Protein AF-A0A9W8EAZ5-F1 (afdb_monomer_lite)

InterPro domains:
  IPR004342 EXS, C-terminal [PF03124] (27-294)

Sequence (306 aa):
MPHLLQSHAPHTPSDSQVQSEYWAQVFPLYYRVLLLACFALWCWCLNVHGLRIAGIDGRYLIQKHSQFHALPTRQTRRLSSGTDSTDYTPRMPSRTQGALASESRLYHLAFILTFAVFLSWWCYGLVPTNDPKTKRWAVLLTVVFLMGLVVGPYRALAYPERMRFLCALGRILNPSLQQAVLFGDVVLADILTSFARVFADLFLALCDLSNLATMAWSEPGAKFHTSPPINFAYQQCGYRIIGPLVIAMPYAFRFRQCLSEALASSGMARRRHIANAIKYFTSFPVIGLSAYQQYLAWETRDFDGD

Radius of gyration: 25.97 Å; chains: 1; bounding box: 102×49×58 Å

Organism: NCBI:txid2761393

Secondary structure (DSSP, 8-state):
-----------PPPHHHHHHHHHHHHS-HHHHHHHHHHHHHHHHHHHHHHHHHTT--HHHHHHHHHHHHS--S-------------------HHHHHHHHHHHHHHHHHHHHHHHHHHHHHHHHHHS-TT-HHHHHHHHHHHHHHHHHHHH---S-SSHHHHHHHHHHHHHHHS--SSSPPPHHHHHHHHHHHHTHHHHHHHHHHHHHHHHHHHHTTS-TT-------TTHHHHHHT-HHHHHHHHHHHHHHHHHHHHHHHHHH--HHHHHHHHHHHHHHHTHHHHHHHHHHHHHHHHHHHHHHT-

Structure (mmCIF, N/CA/C/O backbone):
data_AF-A0A9W8EAZ5-F1
#
_entry.id   AF-A0A9W8EAZ5-F1
#
loop_
_atom_site.group_PDB
_atom_site.id
_atom_site.type_symbol
_atom_site.label_atom_id
_atom_site.label_alt_id
_atom_site.label_comp_id
_atom_site.label_asym_id
_atom_site.label_entity_id
_atom_site.label_seq_id
_atom_site.pdbx_PDB_ins_code
_atom_site.Cartn_x
_atom_site.Cartn_y
_atom_site.Cartn_z
_atom_site.occupancy
_atom_site.B_iso_or_equiv
_atom_site.auth_seq_id
_atom_site.auth_comp_id
_atom_site.auth_asym_id
_atom_site.auth_atom_id
_atom_site.pdbx_PDB_model_num
ATOM 1 N N . MET A 1 1 ? 55.989 -32.023 -4.340 1.00 41.91 1 MET A N 1
ATOM 2 C CA . MET A 1 1 ? 54.698 -31.517 -3.833 1.00 41.91 1 MET A CA 1
ATOM 3 C C . MET A 1 1 ? 53.938 -30.929 -5.012 1.00 41.91 1 MET A C 1
ATOM 5 O O . MET A 1 1 ? 54.327 -29.858 -5.459 1.00 41.91 1 MET A O 1
ATOM 9 N N . PRO A 1 2 ? 52.967 -31.637 -5.609 1.00 43.62 2 PRO A N 1
ATOM 10 C CA . PRO A 1 2 ? 52.194 -31.079 -6.707 1.00 43.62 2 PRO A CA 1
ATOM 11 C C . PRO A 1 2 ? 51.011 -30.276 -6.154 1.00 43.62 2 PRO A C 1
ATOM 13 O O . PRO A 1 2 ? 50.261 -30.757 -5.307 1.00 43.62 2 PRO A O 1
ATOM 16 N N . HIS A 1 3 ? 50.879 -29.041 -6.635 1.00 43.28 3 HIS A N 1
ATOM 17 C CA . HIS A 1 3 ? 49.719 -28.182 -6.437 1.00 43.28 3 HIS A CA 1
ATOM 18 C C . HIS A 1 3 ? 48.477 -28.842 -7.052 1.00 43.28 3 HIS A C 1
ATOM 20 O O . HIS A 1 3 ? 48.443 -29.110 -8.252 1.00 43.28 3 HIS A O 1
ATOM 26 N N . LEU A 1 4 ? 47.459 -29.096 -6.227 1.00 43.34 4 LEU A N 1
ATOM 27 C CA . LEU A 1 4 ? 46.123 -29.468 -6.682 1.00 43.34 4 LEU A CA 1
ATOM 28 C C . LEU A 1 4 ? 45.473 -28.239 -7.330 1.00 43.34 4 LEU A C 1
ATOM 30 O O . LEU A 1 4 ? 45.056 -27.308 -6.647 1.00 43.34 4 LEU A O 1
ATOM 34 N N . LEU A 1 5 ? 45.412 -28.242 -8.661 1.00 44.31 5 LEU A N 1
ATOM 35 C CA . LEU A 1 5 ? 44.506 -27.403 -9.437 1.00 44.31 5 LEU A CA 1
ATOM 36 C C . LEU A 1 5 ? 43.081 -27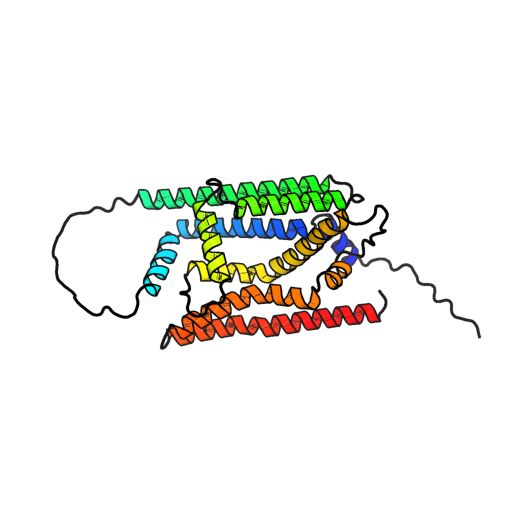.889 -9.164 1.00 44.31 5 LEU A C 1
ATOM 38 O O . LEU A 1 5 ? 42.642 -28.901 -9.707 1.00 44.31 5 LEU A O 1
ATOM 42 N N . GLN A 1 6 ? 42.371 -27.180 -8.292 1.00 42.38 6 GLN A N 1
ATOM 43 C CA . GLN A 1 6 ? 40.940 -27.358 -8.101 1.00 42.38 6 GLN A CA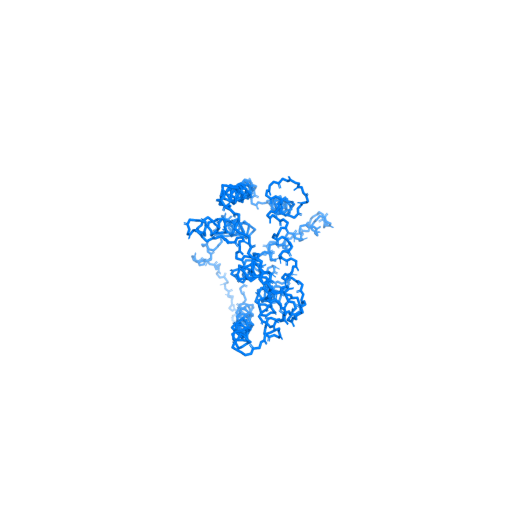 1
ATOM 44 C C . GLN A 1 6 ? 40.243 -26.806 -9.349 1.00 42.38 6 GLN A C 1
ATOM 46 O O . GLN A 1 6 ? 40.106 -25.598 -9.531 1.00 42.38 6 GLN A O 1
ATOM 51 N N . SER A 1 7 ? 39.879 -27.699 -10.269 1.00 38.25 7 SER A N 1
ATOM 52 C CA . SER A 1 7 ? 39.037 -27.357 -11.408 1.00 38.25 7 SER A CA 1
ATOM 53 C C . SER A 1 7 ? 37.660 -26.962 -10.873 1.00 38.25 7 SER A C 1
ATOM 55 O O . SER A 1 7 ? 36.893 -27.831 -10.454 1.00 38.25 7 SER A O 1
ATOM 57 N N . HIS A 1 8 ? 37.343 -25.668 -10.864 1.00 42.66 8 HIS A N 1
ATOM 58 C CA . HIS A 1 8 ? 35.964 -25.218 -10.696 1.00 42.66 8 HIS A CA 1
ATOM 59 C C . HIS A 1 8 ? 35.144 -25.771 -11.865 1.00 42.66 8 HIS A C 1
ATOM 61 O O . HIS A 1 8 ? 35.272 -25.317 -13.003 1.00 42.66 8 HIS A O 1
ATOM 67 N N . ALA A 1 9 ? 34.346 -26.803 -11.595 1.00 43.03 9 ALA A N 1
ATOM 68 C CA . ALA A 1 9 ? 33.314 -27.242 -12.517 1.00 43.03 9 ALA A CA 1
ATOM 69 C C . ALA A 1 9 ? 32.267 -26.118 -12.637 1.00 43.03 9 ALA A C 1
ATOM 71 O O . ALA A 1 9 ? 31.949 -25.482 -11.629 1.00 43.03 9 ALA A O 1
ATOM 72 N N . PRO A 1 10 ? 31.729 -25.842 -13.836 1.00 46.03 10 PRO A N 1
ATOM 73 C CA . PRO A 1 10 ? 30.643 -24.886 -13.980 1.00 46.03 10 PRO A CA 1
ATOM 74 C C . PRO A 1 10 ? 29.436 -25.389 -13.180 1.00 46.03 10 PRO A C 1
ATOM 76 O O . PRO A 1 10 ? 28.892 -26.454 -13.474 1.00 46.03 10 PRO A O 1
ATOM 79 N N . HIS A 1 11 ? 29.043 -24.636 -12.151 1.00 53.22 11 HIS A N 1
ATOM 80 C CA . HIS A 1 11 ? 27.843 -24.911 -11.368 1.00 53.22 11 HIS A CA 1
ATOM 81 C C . HIS A 1 11 ? 26.627 -24.881 -12.301 1.00 53.22 11 HIS A C 1
ATOM 83 O O . HIS A 1 11 ? 26.258 -23.835 -12.833 1.00 53.22 11 HIS A O 1
ATOM 89 N N . THR A 1 12 ? 26.010 -26.040 -12.528 1.00 57.69 12 THR A N 1
ATOM 90 C CA . THR A 1 12 ? 24.716 -26.121 -13.205 1.00 57.69 12 THR A CA 1
ATOM 91 C C . THR A 1 12 ? 23.647 -25.592 -12.248 1.00 57.69 12 THR A C 1
ATOM 93 O O . THR A 1 12 ? 23.530 -26.139 -11.146 1.00 57.69 12 THR A O 1
ATOM 96 N N . PRO A 1 13 ? 22.881 -24.550 -12.617 1.00 60.31 13 PRO A N 1
ATOM 97 C CA . PRO A 1 13 ? 21.841 -24.016 -11.749 1.00 60.31 13 PRO A CA 1
ATOM 98 C C . PRO A 1 13 ? 20.803 -25.101 -11.453 1.00 60.31 13 PRO A C 1
ATOM 100 O O . PRO A 1 13 ? 20.391 -25.848 -12.340 1.00 60.31 13 PRO A O 1
ATOM 103 N N . SER A 1 14 ? 20.403 -25.199 -10.189 1.00 69.50 14 SER A N 1
ATOM 104 C CA . SER A 1 14 ? 19.372 -26.146 -9.750 1.00 69.50 14 SER A CA 1
ATOM 105 C C . SER A 1 14 ? 18.009 -25.814 -10.378 1.00 69.50 14 SER A C 1
ATOM 107 O O . SER A 1 14 ? 17.709 -24.645 -10.627 1.00 69.50 14 SER A O 1
ATOM 109 N N . ASP A 1 15 ? 17.145 -26.814 -10.587 1.00 66.94 15 ASP A N 1
ATOM 110 C CA . ASP A 1 15 ? 15.812 -26.627 -11.198 1.00 66.94 15 ASP A CA 1
ATOM 111 C C . ASP A 1 15 ? 14.973 -25.536 -10.502 1.00 66.94 15 ASP A C 1
ATOM 113 O O . ASP A 1 15 ? 14.215 -24.801 -11.141 1.00 66.94 15 ASP A O 1
ATOM 117 N N . SER A 1 16 ? 15.146 -25.374 -9.187 1.00 64.56 16 SER A N 1
ATOM 118 C CA . SER A 1 16 ? 14.477 -24.340 -8.391 1.00 64.56 16 SER A CA 1
ATOM 119 C C . SER A 1 16 ? 14.977 -22.921 -8.699 1.00 64.56 16 SER A C 1
ATOM 121 O O . SER A 1 16 ? 14.178 -21.980 -8.709 1.00 64.56 16 SER A O 1
ATOM 123 N N . GLN A 1 17 ? 16.269 -22.749 -8.995 1.00 62.88 17 GLN A N 1
ATOM 124 C CA . GLN A 1 17 ? 16.841 -21.469 -9.427 1.00 62.88 17 GLN A CA 1
ATOM 125 C C . GLN A 1 17 ? 16.340 -21.095 -10.824 1.00 62.88 17 GLN A C 1
ATOM 127 O O . GLN A 1 17 ? 15.856 -19.979 -11.011 1.00 62.88 17 GLN A O 1
ATOM 132 N N . VAL A 1 18 ? 16.341 -22.049 -11.761 1.00 65.44 18 VAL A N 1
ATOM 133 C CA . VAL A 1 18 ? 15.842 -21.844 -13.133 1.00 65.44 18 VAL A CA 1
ATOM 134 C C . VAL A 1 18 ? 14.366 -21.435 -13.129 1.00 65.44 18 VAL A C 1
ATOM 136 O O . VAL A 1 18 ? 13.966 -20.481 -13.801 1.00 65.44 18 VAL A O 1
ATOM 139 N N . GLN A 1 19 ? 13.542 -22.104 -12.319 1.00 62.28 19 GLN A N 1
ATOM 140 C CA . GLN A 1 19 ? 12.127 -21.763 -12.193 1.00 62.28 19 GLN A CA 1
ATOM 141 C C . GLN A 1 19 ? 11.923 -20.366 -11.576 1.00 62.28 19 GLN A C 1
ATOM 143 O O . GLN A 1 19 ? 11.078 -19.601 -12.044 1.00 62.28 19 GLN A O 1
ATOM 148 N N . SER A 1 20 ? 12.702 -20.002 -10.552 1.00 64.75 20 SER A N 1
ATOM 149 C CA . SER A 1 20 ? 12.657 -18.668 -9.936 1.00 64.75 20 SER A CA 1
ATOM 150 C C . SER A 1 20 ? 13.029 -17.559 -10.928 1.00 64.75 20 SER A C 1
ATOM 152 O O . SER A 1 20 ? 12.373 -16.514 -10.968 1.00 64.75 20 SER A O 1
ATOM 154 N N . GLU A 1 21 ? 14.046 -17.787 -11.759 1.00 66.06 21 GLU A N 1
ATOM 155 C CA . GLU A 1 21 ? 14.461 -16.857 -12.812 1.00 66.06 21 GLU A CA 1
ATOM 156 C C . GLU A 1 21 ? 13.382 -16.688 -13.883 1.00 66.06 21 GLU A C 1
ATOM 158 O O . GLU A 1 21 ? 13.064 -15.558 -14.259 1.00 66.06 21 GLU A O 1
ATOM 163 N N . TYR A 1 22 ? 12.735 -17.778 -14.302 1.00 70.50 22 TYR A N 1
ATOM 164 C CA . TYR A 1 22 ? 11.612 -17.724 -15.238 1.00 70.50 22 TYR A CA 1
ATOM 165 C C . TYR A 1 22 ? 10.446 -16.880 -14.695 1.00 70.50 22 TYR A C 1
ATOM 167 O O . TYR A 1 22 ? 9.955 -15.974 -15.372 1.00 70.50 22 TYR A O 1
ATOM 175 N N . TRP A 1 23 ? 10.036 -17.096 -13.439 1.00 68.62 23 TRP A N 1
ATOM 176 C CA . TRP A 1 23 ? 8.980 -16.293 -12.807 1.00 68.62 23 TRP A CA 1
ATOM 177 C C . TRP A 1 23 ? 9.366 -14.818 -12.644 1.00 68.62 23 TRP A C 1
ATOM 179 O O . TRP A 1 23 ? 8.509 -13.934 -12.731 1.00 68.62 23 TRP A O 1
ATOM 189 N N . ALA A 1 24 ? 10.646 -14.526 -12.406 1.00 71.44 24 ALA A N 1
ATOM 190 C CA . ALA A 1 24 ? 11.164 -13.161 -12.365 1.00 71.44 24 ALA A CA 1
ATOM 191 C C . ALA A 1 24 ? 11.124 -12.469 -13.734 1.00 71.44 24 ALA A C 1
ATOM 193 O O . ALA A 1 24 ? 10.858 -11.267 -13.790 1.00 71.44 24 ALA A O 1
ATOM 194 N N . GLN A 1 25 ? 11.325 -13.219 -14.818 1.00 69.06 25 GLN A N 1
ATOM 195 C CA . GLN A 1 25 ? 11.268 -12.705 -16.186 1.00 69.06 25 GLN A CA 1
ATOM 196 C C . GLN A 1 25 ? 9.832 -12.479 -16.673 1.00 69.06 25 GLN A C 1
ATOM 198 O O . GLN A 1 25 ? 9.530 -11.407 -17.196 1.00 69.06 25 GLN A O 1
ATOM 203 N N . VAL A 1 26 ? 8.935 -13.453 -16.477 1.00 72.44 26 VAL A N 1
ATOM 204 C CA . VAL A 1 26 ? 7.525 -13.349 -16.900 1.00 72.44 26 VAL A CA 1
ATOM 205 C C . VAL A 1 26 ? 6.788 -12.285 -16.091 1.00 72.44 26 VAL A C 1
ATOM 207 O O . VAL A 1 26 ? 5.960 -11.536 -16.619 1.00 72.44 26 VAL A O 1
ATOM 210 N N . PHE A 1 27 ? 7.098 -12.199 -14.798 1.00 76.25 27 PHE A N 1
ATOM 211 C CA . PHE A 1 27 ? 6.379 -11.340 -13.876 1.00 76.25 27 PHE A CA 1
ATOM 212 C C . PHE A 1 27 ? 7.358 -10.528 -13.019 1.00 76.25 27 PHE A C 1
ATOM 214 O O . PHE A 1 27 ? 7.684 -10.923 -11.893 1.00 76.25 27 PHE A O 1
ATOM 221 N N . PRO A 1 28 ? 7.848 -9.389 -13.544 1.00 84.31 28 PRO A N 1
ATOM 222 C CA . PRO A 1 28 ? 8.807 -8.544 -12.844 1.00 84.31 28 PRO A CA 1
ATOM 223 C C . PRO A 1 28 ? 8.253 -8.014 -11.522 1.00 84.31 28 PRO A C 1
ATOM 225 O O . PRO A 1 28 ? 7.047 -7.783 -11.384 1.00 84.31 28 PRO A O 1
ATOM 228 N N . LEU A 1 29 ? 9.152 -7.741 -10.572 1.00 85.25 29 LEU A N 1
ATOM 229 C CA . LEU A 1 29 ? 8.818 -7.203 -9.247 1.00 85.25 29 LEU A CA 1
ATOM 230 C C . LEU A 1 29 ? 7.867 -5.996 -9.321 1.00 85.25 29 LEU A C 1
ATOM 232 O O . LEU A 1 29 ? 6.885 -5.937 -8.587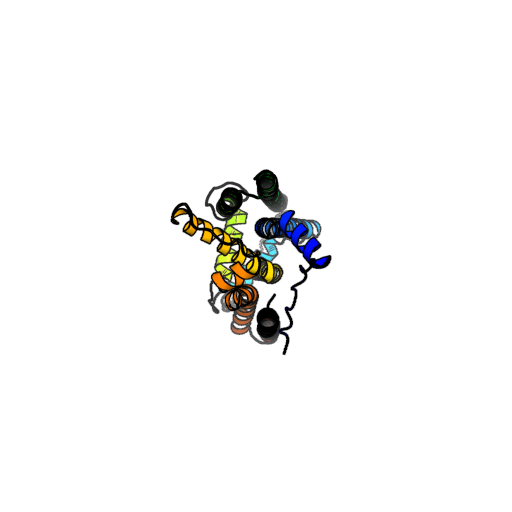 1.00 85.25 29 LEU A O 1
ATOM 236 N N . TYR A 1 30 ? 8.110 -5.076 -10.258 1.00 89.81 30 TYR A N 1
ATOM 237 C CA . TYR A 1 30 ? 7.284 -3.883 -10.456 1.00 89.81 30 TYR A CA 1
ATOM 238 C C . TYR A 1 30 ? 5.808 -4.217 -10.678 1.00 89.81 30 TYR A C 1
ATOM 240 O O . TYR A 1 30 ? 4.928 -3.684 -10.004 1.00 89.81 30 TYR A O 1
ATOM 248 N N . TYR A 1 31 ? 5.532 -5.135 -11.605 1.00 91.00 31 TYR A N 1
ATOM 249 C CA . TYR A 1 31 ? 4.167 -5.481 -11.982 1.00 91.00 31 TYR A CA 1
ATOM 250 C C . TYR A 1 31 ? 3.489 -6.373 -10.945 1.00 91.00 31 TYR A C 1
ATOM 252 O O . TYR A 1 31 ? 2.281 -6.245 -10.772 1.00 91.00 31 TYR A O 1
ATOM 260 N N . ARG A 1 32 ? 4.241 -7.176 -10.173 1.00 90.81 32 ARG A N 1
ATOM 261 C CA . ARG A 1 32 ? 3.701 -7.877 -8.989 1.00 90.81 32 ARG A CA 1
ATOM 262 C C . ARG A 1 32 ? 3.046 -6.906 -8.024 1.00 90.81 32 ARG A C 1
ATOM 264 O O . ARG A 1 32 ? 1.891 -7.088 -7.652 1.00 90.81 32 ARG A O 1
ATOM 271 N N . VAL A 1 33 ? 3.780 -5.862 -7.649 1.00 91.94 33 VAL A N 1
ATOM 272 C CA . VAL A 1 33 ? 3.314 -4.863 -6.685 1.00 91.94 33 VAL A CA 1
ATOM 273 C C . VAL A 1 33 ? 2.113 -4.096 -7.242 1.00 91.94 33 VAL A C 1
ATOM 275 O O . VAL A 1 33 ? 1.107 -3.941 -6.549 1.00 91.94 33 VAL A O 1
ATOM 278 N N . LEU A 1 34 ? 2.170 -3.670 -8.509 1.00 93.88 34 LEU A N 1
ATOM 279 C CA . LEU A 1 34 ? 1.065 -2.955 -9.158 1.00 93.88 34 LEU A CA 1
ATOM 280 C C . LEU A 1 34 ? -0.204 -3.813 -9.284 1.00 93.88 34 LEU A C 1
ATOM 282 O O . LEU A 1 34 ? -1.309 -3.322 -9.044 1.00 93.88 34 LEU A O 1
ATOM 286 N N . LEU A 1 35 ? -0.066 -5.096 -9.619 1.00 93.38 35 LEU A N 1
ATOM 287 C CA . LEU A 1 35 ? -1.200 -6.012 -9.745 1.00 93.38 35 LEU A CA 1
ATOM 288 C C . LEU A 1 35 ? -1.776 -6.400 -8.382 1.00 93.38 35 LEU A C 1
ATOM 290 O O . LEU A 1 35 ? -2.994 -6.486 -8.255 1.00 93.38 35 LEU A O 1
ATOM 294 N N . LEU A 1 36 ? -0.947 -6.525 -7.341 1.00 93.25 36 LEU A N 1
ATOM 295 C CA . LEU A 1 36 ? -1.421 -6.679 -5.963 1.00 93.25 36 LEU A CA 1
ATOM 296 C C . LEU A 1 36 ? -2.201 -5.447 -5.487 1.00 93.25 36 LEU A C 1
ATOM 298 O O . LEU A 1 36 ? -3.228 -5.599 -4.827 1.00 93.25 36 LEU A O 1
ATOM 302 N N . ALA A 1 37 ? -1.782 -4.237 -5.866 1.00 92.75 37 ALA A N 1
ATOM 303 C CA . ALA A 1 37 ? -2.547 -3.022 -5.588 1.00 92.75 37 ALA A CA 1
ATOM 304 C C . ALA A 1 37 ? -3.902 -3.011 -6.324 1.00 92.75 37 ALA A C 1
ATOM 306 O O . ALA A 1 37 ? -4.925 -2.660 -5.732 1.00 92.75 37 ALA A O 1
ATOM 307 N N . CYS A 1 38 ? -3.941 -3.456 -7.586 1.00 94.88 38 CYS A N 1
ATOM 308 C CA . CYS A 1 38 ? -5.197 -3.622 -8.324 1.00 94.88 38 CYS A CA 1
ATOM 309 C C . CYS A 1 38 ? -6.101 -4.663 -7.651 1.00 94.88 38 CYS A C 1
ATOM 311 O O . CYS A 1 38 ? -7.283 -4.404 -7.429 1.00 94.88 38 CYS A O 1
ATOM 313 N N . PHE A 1 39 ? -5.546 -5.812 -7.262 1.00 94.25 39 PHE A N 1
ATOM 314 C CA . PHE A 1 39 ? -6.264 -6.859 -6.540 1.00 94.25 39 PHE A CA 1
ATOM 315 C C . PHE A 1 39 ? -6.857 -6.344 -5.222 1.00 94.25 39 PHE A C 1
ATOM 317 O O . PHE A 1 39 ? -8.025 -6.600 -4.938 1.00 94.25 39 PHE A O 1
ATOM 324 N N . ALA A 1 40 ? -6.106 -5.542 -4.458 1.00 92.00 40 ALA A N 1
ATOM 325 C CA . ALA A 1 40 ? -6.599 -4.886 -3.247 1.00 92.00 40 ALA A CA 1
ATOM 326 C C . ALA A 1 40 ? -7.862 -4.056 -3.519 1.00 92.00 40 ALA A C 1
ATOM 328 O O . ALA A 1 40 ? -8.843 -4.132 -2.777 1.00 92.00 40 ALA A O 1
ATOM 329 N N . LEU A 1 41 ? -7.845 -3.284 -4.608 1.00 92.88 41 LEU A N 1
ATOM 330 C CA . LEU A 1 41 ? -8.959 -2.434 -5.003 1.00 92.88 41 LEU A CA 1
ATOM 331 C C . LEU A 1 41 ? -10.179 -3.254 -5.448 1.00 92.88 41 LEU A C 1
ATOM 333 O O . LEU A 1 41 ? -11.303 -2.912 -5.081 1.00 92.88 41 LEU A O 1
ATOM 337 N N . TRP A 1 42 ? -9.980 -4.359 -6.167 1.00 95.31 42 TRP A N 1
ATOM 338 C CA . TRP A 1 42 ? -11.061 -5.290 -6.512 1.00 95.31 42 TRP A CA 1
ATOM 339 C C . TRP A 1 42 ? -11.674 -5.946 -5.275 1.00 95.31 42 TRP A C 1
ATOM 341 O O . TRP A 1 42 ? -12.895 -5.939 -5.126 1.00 95.31 42 TRP A O 1
ATOM 351 N N . CYS A 1 43 ? -10.847 -6.437 -4.352 1.00 92.56 43 CYS A N 1
ATOM 352 C CA . CYS A 1 43 ? -11.297 -6.981 -3.071 1.00 92.56 43 CYS A CA 1
ATOM 353 C C . CYS A 1 43 ? -12.079 -5.944 -2.259 1.00 92.56 43 CYS A C 1
ATOM 355 O O . CYS A 1 43 ? -13.107 -6.268 -1.667 1.00 92.56 43 CYS A O 1
ATOM 357 N N . TRP A 1 44 ? -11.648 -4.681 -2.276 1.00 89.31 44 TRP A N 1
ATOM 358 C CA . TRP A 1 44 ? -12.393 -3.589 -1.660 1.00 89.31 44 TRP A CA 1
ATOM 359 C C . TRP A 1 44 ? -13.765 -3.377 -2.315 1.00 89.31 44 TRP A C 1
ATOM 361 O O . TRP A 1 44 ? -14.769 -3.286 -1.607 1.00 89.31 44 TRP A O 1
ATOM 371 N N . CYS A 1 45 ? -13.835 -3.349 -3.650 1.00 91.19 45 CYS A N 1
ATOM 372 C CA . CYS A 1 45 ? -15.102 -3.219 -4.376 1.00 91.19 45 CYS A CA 1
ATOM 373 C C . CYS A 1 45 ? -16.057 -4.376 -4.048 1.00 91.19 45 CYS A C 1
ATOM 375 O O . CYS A 1 45 ? -17.219 -4.135 -3.723 1.00 91.19 45 CYS A O 1
ATOM 377 N N . LEU A 1 46 ? -15.551 -5.613 -4.050 1.00 91.12 46 LEU A N 1
ATOM 378 C CA . LEU A 1 46 ? -16.320 -6.808 -3.695 1.00 91.12 46 LEU A CA 1
ATOM 379 C C . LEU A 1 46 ? -16.804 -6.776 -2.244 1.00 91.12 46 LEU A C 1
ATOM 381 O O . LEU A 1 46 ? -17.946 -7.140 -1.980 1.00 91.12 46 LEU A O 1
ATOM 385 N N . ASN A 1 47 ? -15.980 -6.298 -1.309 1.00 89.50 47 ASN A N 1
ATOM 386 C CA . ASN A 1 47 ? -16.375 -6.158 0.091 1.00 89.50 47 ASN A CA 1
ATOM 387 C C . ASN A 1 47 ? -17.525 -5.145 0.245 1.00 89.50 47 ASN A C 1
ATOM 389 O O . ASN A 1 47 ? -18.540 -5.435 0.875 1.00 89.50 47 ASN A O 1
ATOM 393 N N . VAL A 1 48 ? -17.421 -3.979 -0.404 1.00 85.81 48 VAL A N 1
ATOM 394 C CA . VAL A 1 48 ? -18.494 -2.967 -0.411 1.00 85.81 48 VAL A CA 1
ATOM 395 C C . VAL A 1 48 ? -19.777 -3.513 -1.050 1.00 85.81 48 VAL A C 1
ATOM 397 O O . VAL A 1 48 ? -20.865 -3.302 -0.511 1.00 85.81 48 VAL A O 1
ATOM 400 N N . HIS A 1 49 ? -19.657 -4.244 -2.158 1.00 88.25 49 HIS A N 1
ATOM 401 C CA . HIS A 1 49 ? -20.784 -4.896 -2.825 1.00 88.25 49 HIS A CA 1
ATOM 402 C C . HIS A 1 49 ? -21.448 -5.956 -1.930 1.00 88.25 49 HIS A C 1
ATOM 404 O O . HIS A 1 49 ? -22.671 -5.982 -1.801 1.00 88.25 49 HIS A O 1
ATOM 410 N N . GLY A 1 50 ? -20.651 -6.787 -1.253 1.00 86.81 50 GLY A N 1
ATOM 411 C CA . GLY A 1 50 ? -21.128 -7.802 -0.314 1.00 86.81 50 GLY A CA 1
ATOM 412 C C . GLY A 1 50 ? -21.879 -7.200 0.874 1.00 86.81 50 GLY A C 1
ATOM 413 O O . GLY A 1 50 ? -22.976 -7.652 1.198 1.00 86.81 50 GLY A O 1
ATOM 414 N N . LEU A 1 51 ? -21.354 -6.122 1.469 1.00 84.69 51 LEU A N 1
ATOM 415 C CA . LEU A 1 51 ? -22.047 -5.383 2.533 1.00 84.69 51 LEU A CA 1
ATOM 416 C C . LEU A 1 51 ? -23.403 -4.843 2.062 1.00 84.69 51 LEU A C 1
ATOM 418 O O . LEU A 1 51 ? -24.385 -4.927 2.801 1.00 84.69 51 LEU A O 1
ATOM 422 N N . ARG A 1 52 ? -23.480 -4.346 0.820 1.00 84.31 52 ARG A N 1
ATOM 423 C CA . ARG A 1 52 ? -24.742 -3.891 0.225 1.00 84.31 52 ARG A CA 1
ATOM 424 C C . ARG A 1 52 ? -25.737 -5.038 0.059 1.00 84.31 52 ARG A C 1
ATOM 426 O O . ARG A 1 52 ? -26.900 -4.858 0.410 1.00 84.31 52 ARG A O 1
ATOM 433 N N . ILE A 1 53 ? -25.302 -6.192 -0.455 1.00 85.62 53 ILE A N 1
ATOM 434 C CA . ILE A 1 53 ? -26.158 -7.384 -0.591 1.00 85.62 53 ILE A CA 1
ATOM 435 C C . ILE A 1 53 ? -26.680 -7.831 0.779 1.00 85.62 53 ILE A C 1
ATOM 437 O O . ILE A 1 53 ? -27.857 -8.149 0.909 1.00 85.62 53 ILE A O 1
ATOM 441 N N . ALA A 1 54 ? -25.839 -7.781 1.813 1.00 85.75 54 ALA A N 1
ATOM 442 C CA . ALA A 1 54 ? -26.219 -8.112 3.184 1.00 85.75 54 ALA A CA 1
ATOM 443 C C . ALA A 1 54 ? -27.130 -7.061 3.857 1.00 85.75 54 ALA A C 1
ATOM 445 O O . ALA A 1 54 ? -27.488 -7.219 5.023 1.00 85.75 54 ALA A O 1
ATOM 446 N N . GLY A 1 55 ? -27.480 -5.966 3.170 1.00 79.56 55 GLY A N 1
ATOM 447 C CA . GLY A 1 55 ? -28.282 -4.873 3.727 1.00 79.56 55 GLY A CA 1
ATOM 448 C C . GLY A 1 55 ? -27.551 -4.031 4.781 1.00 79.56 55 GLY A C 1
ATOM 449 O O . GLY A 1 55 ? -28.177 -3.220 5.465 1.00 79.56 55 GLY A O 1
ATOM 450 N N . ILE A 1 56 ? -26.231 -4.193 4.923 1.00 77.44 56 ILE A N 1
ATOM 451 C CA . ILE A 1 56 ? -25.410 -3.450 5.880 1.00 77.44 56 ILE A CA 1
ATOM 452 C C . ILE A 1 56 ? -24.962 -2.140 5.226 1.00 77.44 56 ILE A C 1
ATOM 454 O O . ILE A 1 56 ? -24.106 -2.118 4.341 1.00 77.44 56 ILE A O 1
ATOM 458 N N . ASP A 1 57 ? -25.501 -1.013 5.693 1.00 69.19 57 ASP A N 1
ATOM 459 C CA . ASP A 1 57 ? -25.051 0.303 5.236 1.00 69.19 57 ASP A CA 1
ATOM 460 C C . ASP A 1 57 ? -23.674 0.641 5.842 1.00 69.19 57 ASP A C 1
ATOM 462 O O . ASP A 1 57 ? -23.555 1.230 6.920 1.00 69.19 57 ASP A O 1
ATOM 466 N N . GLY A 1 58 ? -22.605 0.283 5.125 1.00 66.19 58 GLY A N 1
ATOM 467 C CA . GLY A 1 58 ? -21.229 0.589 5.521 1.00 66.19 58 GLY A CA 1
ATOM 468 C C . GLY A 1 58 ? -20.978 2.087 5.742 1.00 66.19 58 GLY A C 1
ATOM 469 O O . GLY A 1 58 ? -20.180 2.455 6.603 1.00 66.19 58 GLY A O 1
ATOM 470 N N . ARG A 1 59 ? -21.703 2.979 5.048 1.00 63.22 59 ARG A N 1
ATOM 471 C CA . ARG A 1 59 ? -21.581 4.435 5.247 1.00 63.22 59 ARG A CA 1
ATOM 472 C C . ARG A 1 59 ? -22.209 4.870 6.565 1.00 63.22 59 ARG A C 1
ATOM 474 O O . ARG A 1 59 ? -21.638 5.712 7.253 1.00 63.22 59 ARG A O 1
ATOM 481 N N . TYR A 1 60 ? -23.334 4.264 6.941 1.00 56.62 60 TYR A N 1
ATOM 482 C CA . TYR A 1 60 ? -23.956 4.477 8.248 1.00 56.62 60 TYR A CA 1
ATOM 483 C C . TYR A 1 60 ? -23.044 4.031 9.392 1.00 56.62 60 TYR A C 1
ATOM 485 O O . TYR A 1 60 ? -22.895 4.767 10.362 1.00 56.62 60 TYR A O 1
ATOM 493 N N . LEU A 1 61 ? -22.391 2.871 9.271 1.00 59.19 61 LEU A N 1
ATOM 494 C CA . LEU A 1 61 ? -21.468 2.372 10.297 1.00 59.19 61 LEU A CA 1
ATOM 495 C C . LEU A 1 61 ? -20.247 3.285 10.467 1.00 59.19 61 LEU A C 1
ATOM 497 O O . LEU A 1 61 ? -19.889 3.632 11.594 1.00 59.19 61 LEU A O 1
ATOM 501 N N . ILE A 1 62 ? -19.662 3.749 9.358 1.00 60.34 62 ILE A N 1
ATOM 502 C CA . ILE A 1 62 ? -18.539 4.697 9.375 1.00 60.34 62 ILE A CA 1
ATOM 503 C C . ILE A 1 62 ? -18.964 6.030 10.016 1.00 60.34 62 ILE A C 1
ATOM 505 O O . ILE A 1 62 ? -18.249 6.568 10.864 1.00 60.34 62 ILE A O 1
ATOM 509 N N . GLN A 1 63 ? -20.140 6.558 9.664 1.00 57.88 63 GLN A N 1
ATOM 510 C CA . GLN A 1 63 ? -20.609 7.861 10.146 1.00 57.88 63 GLN A CA 1
ATOM 511 C C . GLN A 1 63 ? -21.094 7.823 11.605 1.00 57.88 63 GLN A C 1
ATOM 513 O O . GLN A 1 63 ? -20.780 8.727 12.377 1.00 57.88 63 GLN A O 1
ATOM 518 N N . LYS A 1 64 ? -21.787 6.756 12.017 1.00 49.59 64 LYS A N 1
ATOM 519 C CA . LYS A 1 64 ? -22.268 6.568 13.394 1.00 49.59 64 LYS A CA 1
ATOM 520 C C . LYS A 1 64 ? -21.119 6.371 14.380 1.00 49.59 64 LYS A C 1
ATOM 522 O O . LYS A 1 64 ? -21.146 6.945 15.464 1.00 49.59 64 LYS A O 1
ATOM 527 N N . HIS A 1 65 ? -20.088 5.613 14.001 1.00 53.62 65 HIS A N 1
ATOM 528 C CA . HIS A 1 65 ? -18.896 5.464 14.837 1.00 53.62 65 HIS A CA 1
ATOM 529 C C . HIS A 1 65 ? -18.148 6.799 14.996 1.00 53.62 65 HIS A C 1
ATOM 531 O O . HIS A 1 65 ? -17.725 7.143 16.094 1.00 53.62 65 HIS A O 1
ATOM 537 N N . SER A 1 66 ? -18.085 7.610 13.932 1.00 51.47 66 SER A N 1
ATOM 538 C CA . SER A 1 66 ? -17.505 8.962 13.984 1.00 51.47 66 SER A CA 1
ATOM 539 C C . SER A 1 66 ? -18.252 9.889 14.956 1.00 51.47 66 SER A C 1
ATOM 541 O O . SER A 1 66 ? -17.626 10.658 15.678 1.00 51.47 66 SER A O 1
ATOM 543 N N . GLN A 1 67 ? -19.586 9.800 15.011 1.00 44.06 67 GLN A N 1
ATOM 544 C CA . GLN A 1 67 ? -20.418 10.590 15.928 1.00 44.06 67 GLN A CA 1
ATOM 545 C C . GLN A 1 67 ? -20.285 10.150 17.391 1.00 44.06 67 GLN A C 1
ATOM 547 O O . GLN A 1 67 ? -20.286 10.997 18.278 1.00 44.06 67 GLN A O 1
ATOM 552 N N . PHE A 1 68 ? -20.129 8.848 17.650 1.00 45.41 68 PHE A N 1
ATOM 553 C CA . PHE A 1 68 ? -19.963 8.323 19.010 1.00 45.41 68 PHE A CA 1
ATOM 554 C C . PHE A 1 68 ? -18.671 8.826 19.678 1.00 45.41 68 PHE A C 1
ATOM 556 O O . PHE A 1 68 ? -18.653 9.056 20.882 1.00 45.41 68 PHE A O 1
ATOM 563 N N . HIS A 1 69 ? -17.614 9.060 18.893 1.00 45.22 69 HIS A N 1
ATOM 564 C CA . HIS A 1 69 ? -16.339 9.605 19.376 1.00 45.22 69 HIS A CA 1
ATOM 565 C C . HIS A 1 69 ? -16.252 11.141 19.350 1.00 45.22 69 HIS A C 1
ATOM 567 O O . HIS A 1 69 ? -15.378 11.706 20.001 1.00 45.22 69 HIS A O 1
ATOM 573 N N . ALA A 1 70 ? -17.143 11.825 18.625 1.00 42.03 70 ALA A N 1
ATOM 574 C CA . ALA A 1 70 ? -17.202 13.288 18.568 1.00 42.03 70 ALA A CA 1
ATOM 575 C C . ALA A 1 70 ? -17.999 13.920 19.723 1.00 42.03 70 ALA A C 1
ATOM 577 O O . ALA A 1 70 ? -18.060 15.143 19.818 1.00 42.03 70 ALA A O 1
ATOM 578 N N . LEU A 1 71 ? -18.613 13.116 20.595 1.00 35.50 71 LEU A N 1
ATOM 579 C CA . LEU A 1 71 ? -19.259 13.611 21.805 1.00 35.50 71 LEU A CA 1
ATOM 580 C C . LEU A 1 71 ? -18.210 13.729 22.920 1.00 35.50 71 LEU A C 1
ATOM 582 O O . LEU A 1 71 ? -17.773 12.703 23.445 1.00 35.50 71 LEU A O 1
ATOM 586 N N . PRO A 1 72 ? -17.823 14.947 23.346 1.00 39.88 72 PRO A N 1
ATOM 587 C CA . PRO A 1 72 ? -17.235 15.087 24.660 1.00 39.88 72 PRO A CA 1
ATOM 588 C C . PRO A 1 72 ? -18.305 14.674 25.668 1.00 39.88 72 PRO A C 1
ATOM 590 O O . PRO A 1 72 ? -19.470 15.063 25.562 1.00 39.88 72 PRO A O 1
ATOM 593 N N . THR A 1 73 ? -17.908 13.867 26.641 1.00 42.56 73 THR A N 1
ATOM 594 C CA . THR A 1 73 ? -18.716 13.384 27.760 1.00 42.56 73 THR A CA 1
ATOM 595 C C . THR A 1 73 ? -19.214 14.556 28.613 1.00 42.56 73 THR A C 1
ATOM 597 O O . THR A 1 73 ? -18.699 14.822 29.693 1.00 42.56 73 THR A O 1
ATOM 600 N N . ARG A 1 74 ? -20.200 15.317 28.129 1.00 38.78 74 ARG A N 1
ATOM 601 C CA . ARG A 1 74 ? -20.899 16.338 28.912 1.00 38.78 74 ARG A CA 1
ATOM 602 C C . ARG A 1 74 ? -22.254 16.695 28.307 1.00 38.78 74 ARG A C 1
ATOM 604 O O . ARG A 1 74 ? -22.465 17.826 27.891 1.00 38.78 74 ARG A O 1
ATOM 611 N N . GLN A 1 75 ? -23.202 15.760 28.311 1.00 34.38 75 GLN A N 1
ATOM 612 C CA . GLN A 1 75 ? -24.618 16.132 28.213 1.00 34.38 75 GLN A CA 1
ATOM 613 C C . GLN A 1 75 ? -25.556 15.082 28.824 1.00 34.38 75 GLN A C 1
ATOM 615 O O . GLN A 1 75 ? -26.396 14.477 28.174 1.00 34.38 75 GLN A O 1
ATOM 620 N N . THR A 1 76 ? -25.467 14.919 30.141 1.00 40.84 76 THR A N 1
ATOM 621 C CA . THR A 1 76 ? -26.651 14.601 30.945 1.00 40.84 76 THR A CA 1
ATOM 622 C C . THR A 1 76 ? -27.396 15.902 31.238 1.00 40.84 76 THR A C 1
ATOM 624 O O . THR A 1 76 ? -27.124 16.542 32.254 1.00 40.84 76 THR A O 1
ATOM 627 N N . ARG A 1 77 ? -28.318 16.326 30.359 1.00 36.44 77 ARG A N 1
ATOM 628 C CA . ARG A 1 77 ? -29.513 17.082 30.781 1.00 36.44 77 ARG A CA 1
ATOM 629 C C . ARG A 1 77 ? -30.547 17.284 29.675 1.00 36.44 77 ARG A C 1
ATOM 631 O O . ARG A 1 77 ? -30.229 17.810 28.618 1.00 36.44 77 ARG A O 1
ATOM 638 N N . ARG A 1 78 ? -31.792 17.030 30.091 1.00 31.41 78 ARG A N 1
ATOM 639 C CA . ARG A 1 78 ? -33.092 17.395 29.504 1.00 31.41 78 ARG A CA 1
ATOM 640 C C . ARG A 1 78 ? -33.637 16.438 28.449 1.00 31.41 78 ARG A C 1
ATOM 642 O O . ARG A 1 78 ? -33.675 16.712 27.258 1.00 31.41 78 ARG A O 1
ATOM 649 N N . LEU A 1 79 ? -34.188 15.351 28.987 1.00 42.38 79 LEU A N 1
ATOM 650 C CA . LEU A 1 79 ? -35.486 14.857 28.551 1.00 42.38 79 LEU A CA 1
ATOM 651 C C . LEU A 1 79 ? -36.479 16.033 28.652 1.00 42.38 79 LEU A C 1
ATOM 653 O O . LEU A 1 79 ? -36.756 16.508 29.753 1.00 42.38 79 LEU A O 1
ATOM 657 N N . SER A 1 80 ? -36.949 16.536 27.516 1.00 35.09 80 SER A N 1
ATOM 658 C CA . SER A 1 80 ? -38.127 17.402 27.457 1.00 35.09 80 SER A CA 1
ATOM 659 C C . SER A 1 80 ? -39.044 16.833 26.390 1.00 35.09 80 SER A C 1
ATOM 661 O O . SER A 1 80 ? -38.664 16.698 25.230 1.00 35.09 80 SER A O 1
ATOM 663 N N . SER A 1 81 ? -40.222 16.455 26.862 1.00 41.31 81 SER A N 1
ATOM 664 C CA . SER A 1 81 ? -41.424 16.112 26.126 1.00 41.31 81 SER A CA 1
ATOM 665 C C . SER A 1 81 ? -41.719 17.102 25.000 1.00 41.31 81 SER A C 1
ATOM 667 O O . SER A 1 81 ? -41.769 18.309 25.233 1.00 41.31 81 SER A O 1
ATOM 669 N N . GLY A 1 82 ? -41.993 16.567 23.818 1.00 32.28 82 GLY A N 1
ATOM 670 C CA . GLY A 1 82 ? -42.571 17.287 22.693 1.00 32.28 82 GLY A CA 1
ATOM 671 C C . GLY A 1 82 ? -43.307 16.282 21.825 1.00 32.28 82 GLY A C 1
ATOM 672 O O . GLY A 1 82 ? -42.712 15.631 20.974 1.00 32.28 82 GLY A O 1
ATOM 673 N N . THR A 1 83 ? -44.582 16.088 22.139 1.00 41.59 83 THR A N 1
ATOM 674 C CA . THR A 1 83 ? -45.578 15.483 21.260 1.00 41.59 83 THR A CA 1
ATOM 675 C C . THR A 1 83 ? -45.694 16.332 20.003 1.00 41.59 83 THR A C 1
ATOM 677 O O . THR A 1 83 ? -46.124 17.473 20.104 1.00 41.59 83 THR A O 1
ATOM 680 N N . ASP A 1 84 ? -45.335 15.774 18.850 1.00 31.89 84 ASP A N 1
ATOM 681 C CA . ASP A 1 84 ? -45.935 16.167 17.577 1.00 31.89 84 ASP A CA 1
ATOM 682 C C . ASP A 1 84 ? -45.878 14.992 16.602 1.00 31.89 84 ASP A C 1
ATOM 684 O O . ASP A 1 84 ? -44.853 14.635 16.018 1.00 31.89 84 ASP A O 1
ATOM 688 N N . SER A 1 85 ? -47.031 14.349 16.481 1.00 43.75 85 SER A N 1
ATOM 689 C CA . SER A 1 85 ? -47.379 13.403 15.438 1.00 43.75 85 SER A CA 1
ATOM 690 C C . SER A 1 85 ? -47.510 14.150 14.112 1.00 43.75 85 SER A C 1
ATOM 692 O O . SER A 1 85 ? -48.544 14.752 13.833 1.00 43.75 85 SER A O 1
ATOM 694 N N . THR A 1 86 ? -46.471 14.074 13.281 1.00 36.81 86 THR A N 1
ATOM 695 C CA . THR A 1 86 ? -46.600 14.269 11.835 1.00 36.81 86 THR A CA 1
ATOM 696 C C . THR A 1 86 ? -46.167 12.999 11.119 1.00 36.81 86 THR A C 1
ATOM 698 O O . THR A 1 86 ? -45.066 12.477 11.290 1.00 36.81 86 THR A O 1
ATOM 701 N N . ASP A 1 87 ? -47.122 12.484 10.362 1.00 40.81 87 ASP A N 1
ATOM 702 C CA . ASP A 1 87 ? -47.043 11.348 9.466 1.00 40.81 87 ASP A CA 1
ATOM 703 C C . ASP A 1 87 ? -45.954 11.599 8.406 1.00 40.81 87 ASP A C 1
ATOM 705 O O . ASP A 1 87 ? -46.134 12.365 7.460 1.00 40.81 87 ASP A O 1
ATOM 709 N N . TYR A 1 88 ? -44.771 11.013 8.609 1.00 38.81 88 TYR A N 1
ATOM 710 C CA . TYR A 1 88 ? -43.684 11.008 7.633 1.00 38.81 88 TYR A CA 1
ATOM 711 C C . TYR A 1 88 ? -43.433 9.569 7.199 1.00 38.81 88 TYR A C 1
ATOM 713 O O . TYR A 1 88 ? -42.663 8.832 7.816 1.00 38.81 88 TYR A O 1
ATOM 721 N N . THR A 1 89 ? -44.058 9.162 6.097 1.00 40.88 89 THR A N 1
ATOM 722 C CA . THR A 1 89 ? -43.638 7.962 5.370 1.00 40.88 89 THR A CA 1
ATOM 723 C C . THR A 1 89 ? -42.201 8.175 4.870 1.00 40.88 89 THR A C 1
ATOM 725 O O . THR A 1 89 ? -41.972 9.089 4.067 1.00 40.88 89 THR A O 1
ATOM 728 N N . PRO A 1 90 ? -41.199 7.376 5.285 1.00 42.16 90 PRO A N 1
ATOM 729 C CA . PRO A 1 90 ? -39.834 7.582 4.832 1.00 42.16 90 PRO A CA 1
ATOM 730 C C . PRO A 1 90 ? -39.698 7.084 3.392 1.00 42.16 90 PRO A C 1
ATOM 732 O O . PRO A 1 90 ? -39.549 5.892 3.124 1.00 42.16 90 PRO A O 1
ATOM 735 N N . ARG A 1 91 ? -39.698 8.014 2.435 1.00 40.16 91 ARG A N 1
ATOM 736 C CA . ARG A 1 91 ? -39.259 7.743 1.064 1.00 40.16 91 ARG A CA 1
ATOM 737 C C . ARG A 1 91 ? -37.754 7.421 1.113 1.00 40.16 91 ARG A C 1
ATOM 739 O O . ARG A 1 91 ? -36.919 8.318 1.174 1.00 40.16 91 ARG A O 1
ATOM 746 N N . MET A 1 92 ? -37.409 6.131 1.077 1.00 47.47 92 MET A N 1
ATOM 747 C CA . MET A 1 92 ? -36.038 5.584 1.047 1.00 47.47 92 MET A CA 1
ATOM 748 C C . MET A 1 92 ? -35.340 5.434 -0.343 1.00 47.47 92 MET A C 1
ATOM 750 O O . MET A 1 92 ? -34.323 4.744 -0.396 1.00 47.47 92 MET A O 1
ATOM 754 N N . PRO A 1 93 ? -35.754 6.020 -1.493 1.00 47.28 93 PRO A N 1
ATOM 755 C CA . PRO A 1 93 ? -35.088 5.715 -2.767 1.00 47.28 93 PRO A CA 1
ATOM 756 C C . PRO A 1 93 ? -33.746 6.448 -2.978 1.00 47.28 93 PRO A C 1
ATOM 758 O O . PRO A 1 93 ? -32.899 5.960 -3.722 1.00 47.28 93 PRO A O 1
ATOM 761 N N . SER A 1 94 ? -33.494 7.579 -2.308 1.00 55.03 94 SER A N 1
ATOM 762 C CA . SER A 1 94 ? -32.303 8.417 -2.563 1.00 55.03 94 SER A CA 1
ATOM 763 C C . SER A 1 94 ? -30.997 7.844 -1.990 1.00 55.03 94 SER A C 1
ATOM 765 O O . SER A 1 94 ? -29.919 8.035 -2.560 1.00 55.03 94 SER A O 1
ATOM 767 N N . ARG A 1 95 ? -31.070 7.098 -0.882 1.00 59.50 95 ARG A N 1
ATOM 768 C CA . ARG A 1 95 ? -29.889 6.559 -0.183 1.00 59.50 95 ARG A CA 1
ATOM 769 C C . ARG A 1 95 ? -29.283 5.352 -0.905 1.00 59.50 95 ARG A C 1
ATOM 771 O O . ARG A 1 95 ? -28.063 5.275 -1.053 1.00 59.50 95 ARG A O 1
ATOM 778 N N . THR A 1 96 ? -30.130 4.466 -1.426 1.00 62.47 96 THR A N 1
ATOM 779 C CA . THR A 1 96 ? -29.719 3.286 -2.204 1.00 62.47 96 THR A CA 1
ATOM 780 C C . THR A 1 96 ? -29.126 3.686 -3.556 1.00 62.47 96 THR A C 1
ATOM 782 O O . THR A 1 96 ? -28.094 3.149 -3.956 1.00 62.47 96 THR A O 1
ATOM 785 N N . GLN A 1 97 ? -29.705 4.695 -4.220 1.00 66.62 97 GLN A N 1
ATOM 786 C CA . GLN A 1 97 ? -29.182 5.234 -5.482 1.00 66.62 97 GLN A CA 1
ATOM 787 C C . GLN A 1 97 ? -27.772 5.827 -5.319 1.00 66.62 97 GLN A C 1
ATOM 789 O O . GLN A 1 97 ? -26.884 5.556 -6.128 1.00 66.62 97 GLN A O 1
ATOM 794 N N . GLY A 1 98 ? -27.524 6.578 -4.239 1.00 72.81 98 GLY A N 1
ATOM 795 C CA . GLY A 1 98 ? -26.203 7.148 -3.955 1.00 72.81 98 GLY A CA 1
ATOM 796 C C . GLY A 1 98 ? -25.123 6.106 -3.627 1.00 72.81 98 GLY A C 1
ATOM 797 O O . GLY A 1 98 ? -23.949 6.313 -3.955 1.00 72.81 98 GLY A O 1
ATOM 798 N N . ALA A 1 99 ? -25.502 4.990 -2.995 1.00 72.81 99 ALA A N 1
ATOM 799 C CA . ALA A 1 99 ? -24.602 3.870 -2.722 1.00 72.81 99 ALA A CA 1
ATOM 800 C C . ALA A 1 99 ? -24.243 3.109 -4.008 1.00 72.81 99 ALA A C 1
ATOM 802 O O . ALA A 1 99 ? -23.060 2.908 -4.276 1.00 72.81 99 ALA A O 1
ATOM 803 N N . LEU A 1 100 ? -25.239 2.795 -4.842 1.00 77.69 100 LEU A N 1
ATOM 804 C CA . LEU A 1 100 ? -25.045 2.093 -6.114 1.00 77.69 100 LEU A CA 1
ATOM 805 C C . LEU A 1 100 ? -24.177 2.902 -7.091 1.00 77.69 100 LEU A C 1
ATOM 807 O O . LEU A 1 100 ? -23.249 2.373 -7.700 1.00 77.69 100 LEU A O 1
ATOM 811 N N . ALA A 1 101 ? -24.407 4.216 -7.175 1.00 80.50 101 ALA A N 1
ATOM 812 C CA . ALA A 1 101 ? -23.587 5.103 -7.996 1.00 80.50 101 ALA A CA 1
ATOM 813 C C . ALA A 1 101 ? -22.127 5.171 -7.510 1.00 80.50 101 ALA A C 1
ATOM 815 O O . ALA A 1 101 ? -21.214 5.336 -8.313 1.00 80.50 101 ALA A O 1
ATOM 816 N N . SER A 1 102 ? -21.886 5.062 -6.201 1.00 82.56 102 SER A N 1
ATOM 817 C CA . SER A 1 102 ? -20.525 5.033 -5.650 1.00 82.56 102 SER A CA 1
ATOM 818 C C . SER A 1 102 ? -19.815 3.719 -5.916 1.00 82.56 102 SER A C 1
ATOM 820 O O . SER A 1 102 ? -18.650 3.726 -6.296 1.00 82.56 102 SER A O 1
ATOM 822 N N . GLU A 1 103 ? -20.530 2.611 -5.769 1.00 85.50 103 GLU A N 1
ATOM 823 C CA . GLU A 1 103 ? -20.026 1.286 -6.097 1.00 85.50 103 GLU A CA 1
ATOM 824 C C . GLU A 1 103 ? -19.613 1.207 -7.575 1.00 85.50 103 GLU A C 1
ATOM 826 O O . GLU A 1 103 ? -18.478 0.851 -7.880 1.00 85.50 103 GLU A O 1
ATOM 831 N N . SER A 1 104 ? -20.478 1.668 -8.486 1.00 87.94 104 SER A N 1
ATOM 832 C CA . SER A 1 104 ? -20.172 1.748 -9.920 1.00 87.94 104 SER A CA 1
ATOM 833 C C . SER A 1 104 ? -18.918 2.586 -10.209 1.00 87.94 104 SER A C 1
ATOM 835 O O . SER A 1 104 ? -18.063 2.171 -10.991 1.00 87.94 104 SER A O 1
ATOM 837 N N . ARG A 1 105 ? -18.743 3.733 -9.532 1.00 90.25 105 ARG A N 1
ATOM 838 C CA . ARG A 1 105 ? -17.529 4.561 -9.663 1.00 90.25 105 ARG A CA 1
ATOM 839 C C . ARG A 1 105 ? -16.263 3.841 -9.195 1.00 90.25 105 ARG A C 1
ATOM 841 O O . ARG A 1 105 ? -15.223 4.005 -9.829 1.00 90.25 105 ARG A O 1
ATOM 848 N N . LEU A 1 106 ? -16.339 3.067 -8.111 1.00 90.69 106 LEU A N 1
ATOM 849 C CA . LEU A 1 106 ? -15.206 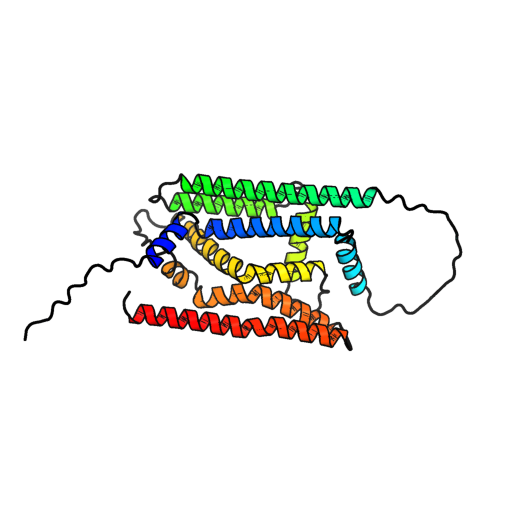2.292 -7.596 1.00 90.69 106 LEU A CA 1
ATOM 850 C C . LEU A 1 106 ? -14.811 1.169 -8.560 1.00 90.69 106 LEU A C 1
ATOM 852 O O . LEU A 1 106 ? -13.631 1.045 -8.875 1.00 90.69 106 LEU A O 1
ATOM 856 N N . TYR A 1 107 ? -15.783 0.425 -9.096 1.00 93.31 107 TYR A N 1
ATOM 857 C CA . TYR A 1 107 ? -15.523 -0.588 -10.123 1.00 93.31 107 TYR A CA 1
ATOM 858 C C . TYR A 1 107 ? -14.934 0.018 -11.398 1.00 93.31 107 TYR A C 1
ATOM 860 O O . TYR A 1 107 ? -13.997 -0.538 -11.965 1.00 93.31 107 TYR A O 1
ATOM 868 N N . HIS A 1 108 ? -15.424 1.184 -11.827 1.00 92.38 108 HIS A N 1
ATOM 869 C CA . HIS A 1 108 ? -14.875 1.869 -12.994 1.00 92.38 108 HIS A CA 1
ATOM 870 C C . HIS A 1 108 ? -13.419 2.311 -12.763 1.00 92.38 108 HIS A C 1
ATOM 872 O O . HIS A 1 108 ? -12.571 2.107 -13.629 1.00 92.38 108 HIS A O 1
ATOM 878 N N . LEU A 1 109 ? -13.099 2.846 -11.576 1.00 91.69 109 LEU A N 1
ATOM 879 C CA . LEU A 1 109 ? -11.718 3.159 -11.192 1.00 91.69 109 LEU A CA 1
ATOM 880 C C . LEU A 1 109 ? -10.843 1.895 -11.167 1.00 91.69 109 LEU A C 1
ATOM 882 O O . LEU A 1 109 ? -9.745 1.909 -11.721 1.00 91.69 109 LEU A O 1
ATOM 886 N N . ALA A 1 110 ? -11.330 0.805 -10.564 1.00 94.44 110 ALA A N 1
ATOM 887 C CA . ALA A 1 110 ? -10.620 -0.470 -10.500 1.00 94.44 110 ALA A CA 1
ATOM 888 C C . ALA A 1 110 ? -10.301 -1.011 -11.894 1.00 94.44 110 ALA A C 1
ATOM 890 O O . ALA A 1 110 ? -9.163 -1.398 -12.157 1.00 94.44 110 ALA A O 1
ATOM 891 N N . PHE A 1 111 ? -11.276 -0.964 -12.800 1.00 95.31 111 PHE A N 1
ATOM 892 C CA . PHE A 1 111 ? -11.106 -1.377 -14.184 1.00 95.31 111 PHE A CA 1
ATOM 893 C C . PHE A 1 111 ? -10.059 -0.529 -14.911 1.00 95.31 111 PHE A C 1
ATOM 895 O O . PHE A 1 111 ? -9.135 -1.091 -15.490 1.00 95.31 111 PHE A O 1
ATOM 902 N N . ILE A 1 112 ? -10.144 0.805 -14.832 1.00 93.94 112 ILE A N 1
ATOM 903 C CA . ILE A 1 112 ? -9.195 1.712 -15.501 1.00 93.94 112 ILE A CA 1
ATOM 904 C C . ILE A 1 112 ? -7.762 1.477 -15.014 1.00 93.94 112 ILE A C 1
ATOM 906 O O . ILE A 1 112 ? -6.853 1.355 -15.833 1.00 93.94 112 ILE A O 1
ATOM 910 N N . LEU A 1 113 ? -7.551 1.389 -13.696 1.00 93.94 113 LEU A N 1
ATOM 911 C CA . LEU A 1 113 ? -6.218 1.157 -13.130 1.00 93.94 113 LEU A CA 1
ATOM 912 C C . LEU A 1 113 ? -5.678 -0.221 -13.523 1.00 93.94 113 LEU A C 1
ATOM 914 O O . LEU A 1 113 ? -4.531 -0.331 -13.948 1.00 93.94 113 LEU A O 1
ATOM 918 N N . THR A 1 114 ? -6.518 -1.255 -13.446 1.00 96.31 114 THR A N 1
ATOM 919 C CA . THR A 1 114 ? -6.145 -2.624 -13.828 1.00 96.31 114 THR A CA 1
ATOM 920 C C . THR A 1 114 ? -5.772 -2.688 -15.306 1.00 96.31 114 THR A C 1
ATOM 922 O O . THR A 1 114 ? -4.711 -3.199 -15.650 1.00 96.31 114 THR A O 1
ATOM 925 N N . PHE A 1 115 ? -6.596 -2.107 -16.180 1.00 96.06 115 PHE A N 1
ATOM 926 C CA . PHE A 1 115 ? -6.336 -2.048 -17.615 1.00 96.06 115 PHE A CA 1
ATOM 927 C C . PHE A 1 115 ? -5.031 -1.308 -17.929 1.00 96.06 115 PHE A C 1
ATOM 929 O O . PHE A 1 115 ? -4.218 -1.816 -18.696 1.00 96.06 115 PHE A O 1
ATOM 936 N N . ALA A 1 116 ? -4.783 -0.156 -17.298 1.00 95.38 116 ALA A N 1
ATOM 937 C CA . ALA A 1 116 ? -3.539 0.590 -17.477 1.00 95.38 116 ALA A CA 1
ATOM 938 C C . ALA A 1 116 ? -2.301 -0.219 -17.046 1.00 95.38 116 ALA A C 1
ATOM 940 O O . ALA A 1 116 ? -1.286 -0.205 -17.742 1.00 95.38 116 ALA A O 1
ATOM 941 N N . VAL A 1 117 ? -2.387 -0.961 -15.933 1.00 95.94 117 VAL A N 1
ATOM 942 C CA . VAL A 1 117 ? -1.304 -1.842 -15.464 1.00 95.94 117 VAL A CA 1
ATOM 943 C C . VAL A 1 117 ? -1.067 -3.000 -16.432 1.00 95.94 117 VAL A C 1
ATOM 945 O O . VAL A 1 117 ? 0.083 -3.251 -16.787 1.00 95.94 117 VAL A O 1
ATOM 948 N N . PHE A 1 118 ? -2.120 -3.679 -16.895 1.00 95.31 118 PHE A N 1
ATOM 949 C CA . PHE A 1 118 ? -1.990 -4.780 -17.857 1.00 95.31 118 PHE A CA 1
ATOM 950 C C . PHE A 1 118 ? -1.449 -4.312 -19.208 1.00 95.31 118 PHE A C 1
ATOM 952 O O . PHE A 1 118 ? -0.571 -4.968 -19.764 1.00 95.31 118 PHE A O 1
ATOM 959 N N . LEU A 1 119 ? -1.917 -3.169 -19.716 1.00 95.25 119 LEU A N 1
ATOM 960 C CA . LEU A 1 119 ? -1.405 -2.579 -20.952 1.00 95.25 119 LEU A CA 1
ATOM 961 C C . LEU A 1 119 ? 0.079 -2.219 -20.815 1.00 95.25 119 LEU A C 1
ATOM 963 O O . LEU A 1 119 ? 0.873 -2.517 -21.701 1.00 95.25 119 LEU A O 1
ATOM 967 N N . SER A 1 120 ? 0.468 -1.626 -19.685 1.00 94.88 120 SER A N 1
ATOM 968 C CA . SER A 1 120 ? 1.870 -1.329 -19.395 1.00 94.88 120 SER A CA 1
ATOM 969 C C . SER A 1 120 ? 2.728 -2.594 -19.313 1.00 94.88 120 SER A C 1
ATOM 971 O O . SER A 1 120 ? 3.799 -2.639 -19.915 1.00 94.88 120 SER A O 1
ATOM 973 N N . TRP A 1 121 ? 2.256 -3.637 -18.623 1.00 94.06 121 TRP A N 1
ATOM 974 C CA . TRP A 1 121 ? 2.949 -4.926 -18.532 1.00 94.06 121 TRP A CA 1
ATOM 975 C C . TRP A 1 121 ? 3.114 -5.587 -19.904 1.00 94.06 121 TRP A C 1
ATOM 977 O O . TRP A 1 121 ? 4.194 -6.079 -20.228 1.00 94.06 121 TRP A O 1
ATOM 987 N N . TRP A 1 122 ? 2.077 -5.529 -20.741 1.00 93.44 122 TRP A N 1
ATOM 988 C CA . TRP A 1 122 ? 2.143 -6.001 -22.120 1.00 93.44 122 TRP A CA 1
ATOM 989 C C . TRP A 1 122 ? 3.216 -5.251 -22.918 1.00 93.44 122 TRP A C 1
ATOM 991 O O . TRP A 1 122 ? 4.105 -5.874 -23.494 1.00 93.44 122 TRP A O 1
ATOM 1001 N N . CYS A 1 123 ? 3.200 -3.914 -22.885 1.00 92.44 123 CYS A N 1
ATOM 1002 C CA . CYS A 1 123 ? 4.212 -3.085 -23.542 1.00 92.44 123 CYS A CA 1
ATOM 1003 C C . CYS A 1 123 ? 5.629 -3.363 -23.018 1.00 92.44 123 CYS A C 1
ATOM 1005 O O . CYS A 1 123 ? 6.570 -3.401 -23.804 1.00 92.44 123 CYS A O 1
ATOM 1007 N N . TYR A 1 124 ? 5.792 -3.605 -21.715 1.00 90.56 124 TYR A N 1
ATOM 1008 C CA . TYR A 1 124 ? 7.073 -3.989 -21.118 1.00 90.56 124 TYR A CA 1
ATOM 1009 C C . TYR A 1 124 ? 7.622 -5.295 -21.704 1.00 90.56 124 TYR A C 1
ATOM 1011 O O . TYR A 1 124 ? 8.829 -5.402 -21.932 1.00 90.56 124 TYR A O 1
ATOM 1019 N N . GLY A 1 125 ? 6.748 -6.270 -21.973 1.00 88.94 125 GLY A N 1
ATOM 1020 C CA . GLY A 1 125 ? 7.111 -7.537 -22.611 1.00 88.94 125 GLY A CA 1
ATOM 1021 C C . GLY A 1 125 ? 7.603 -7.379 -24.053 1.00 88.94 125 GLY A C 1
ATOM 1022 O O . GLY A 1 125 ? 8.410 -8.185 -24.507 1.00 88.94 125 GLY A O 1
ATOM 1023 N N . LEU A 1 126 ? 7.176 -6.320 -24.750 1.00 91.56 126 LEU A N 1
ATOM 1024 C CA . LEU A 1 126 ? 7.632 -6.003 -26.108 1.00 91.56 126 LEU A CA 1
ATOM 1025 C C . LEU A 1 126 ? 9.023 -5.352 -26.138 1.00 91.56 126 LEU A C 1
ATOM 1027 O O . LEU A 1 126 ? 9.678 -5.360 -27.179 1.00 91.56 126 LEU A O 1
ATOM 1031 N N . VAL A 1 127 ? 9.487 -4.778 -25.021 1.00 89.12 127 VAL A N 1
ATOM 1032 C CA . VAL A 1 127 ? 10.815 -4.155 -24.954 1.00 89.12 127 VAL A CA 1
ATOM 1033 C C . VAL A 1 127 ? 11.893 -5.249 -24.910 1.00 89.12 127 VAL A C 1
ATOM 1035 O O . VAL A 1 127 ? 11.828 -6.132 -24.043 1.00 89.12 127 VAL A O 1
ATOM 1038 N N . PRO A 1 128 ? 12.924 -5.191 -25.777 1.00 87.62 128 PRO A N 1
ATOM 1039 C CA . PRO A 1 128 ? 14.022 -6.152 -25.767 1.00 87.62 128 PRO A CA 1
ATOM 1040 C C . PRO A 1 128 ? 14.678 -6.285 -24.387 1.00 87.62 128 PRO A C 1
ATOM 1042 O O . PRO A 1 128 ? 14.849 -5.308 -23.658 1.00 87.62 128 PRO A O 1
ATOM 1045 N N . THR A 1 129 ? 15.086 -7.500 -24.015 1.00 79.81 129 THR A N 1
ATOM 1046 C CA . THR A 1 129 ? 15.759 -7.781 -22.730 1.00 79.81 129 THR A CA 1
ATOM 1047 C C . THR A 1 129 ? 17.049 -6.991 -22.540 1.00 79.81 129 THR A C 1
ATOM 1049 O O . THR A 1 129 ? 17.395 -6.661 -21.410 1.00 79.81 129 THR A O 1
ATOM 1052 N N . ASN A 1 130 ? 17.713 -6.640 -23.640 1.00 79.50 130 ASN A N 1
ATOM 1053 C CA . ASN A 1 130 ? 18.997 -5.945 -23.642 1.00 79.50 130 ASN A CA 1
ATOM 1054 C C . ASN A 1 130 ? 18.866 -4.423 -23.454 1.00 79.50 130 ASN A C 1
ATOM 1056 O O . ASN A 1 130 ? 19.881 -3.736 -23.392 1.00 79.50 130 ASN A O 1
ATOM 1060 N N . ASP A 1 131 ? 17.641 -3.894 -23.339 1.00 81.69 131 ASP A N 1
ATOM 1061 C CA . ASP A 1 131 ? 17.377 -2.481 -23.054 1.00 81.69 131 ASP A CA 1
ATOM 1062 C C . ASP A 1 131 ? 16.660 -2.296 -21.696 1.00 81.69 131 ASP A C 1
ATOM 1064 O O . ASP A 1 131 ? 15.455 -2.014 -21.623 1.00 81.69 131 ASP A O 1
ATOM 1068 N N . PRO A 1 132 ? 17.388 -2.455 -20.572 1.00 79.69 132 PRO A N 1
ATOM 1069 C CA . PRO A 1 132 ? 16.823 -2.285 -19.234 1.00 79.69 132 PRO A CA 1
ATOM 1070 C C . PRO A 1 132 ? 16.417 -0.833 -18.943 1.00 79.69 132 PRO A C 1
ATOM 1072 O O . PRO A 1 132 ? 15.551 -0.594 -18.099 1.00 79.69 132 PRO A O 1
ATOM 1075 N N . LYS A 1 133 ? 17.010 0.146 -19.642 1.00 83.44 133 LYS A N 1
ATOM 1076 C CA . LYS A 1 133 ? 16.709 1.571 -19.468 1.00 83.44 133 LYS A CA 1
ATOM 1077 C C . LYS A 1 133 ? 15.280 1.865 -19.914 1.00 83.44 133 LYS A C 1
ATOM 1079 O O . LYS A 1 133 ? 14.505 2.416 -19.133 1.00 83.44 133 LYS A O 1
ATOM 1084 N N . THR A 1 134 ? 14.912 1.457 -21.128 1.00 87.25 134 THR A N 1
ATOM 1085 C CA . THR A 1 134 ? 13.555 1.661 -21.660 1.00 87.25 134 THR A CA 1
ATOM 1086 C C . THR A 1 134 ? 12.507 0.929 -20.820 1.00 87.25 134 THR A C 1
ATOM 1088 O O . THR A 1 134 ? 11.465 1.502 -20.497 1.00 87.25 134 THR A O 1
ATOM 1091 N N . LYS A 1 135 ? 12.814 -0.292 -20.359 1.00 86.56 135 LYS A N 1
ATOM 1092 C CA . LYS A 1 135 ? 11.959 -1.049 -19.428 1.00 86.56 135 LYS A CA 1
ATOM 1093 C C . LYS A 1 135 ? 11.678 -0.292 -18.127 1.00 86.56 135 LYS A C 1
ATOM 1095 O O . LYS A 1 135 ? 10.522 -0.183 -17.721 1.00 86.56 135 LYS A O 1
ATOM 1100 N N . ARG A 1 136 ? 12.713 0.260 -17.485 1.00 86.88 136 ARG A N 1
ATOM 1101 C CA . ARG A 1 136 ? 12.570 1.055 -16.252 1.00 86.88 136 ARG A CA 1
ATOM 1102 C C . ARG A 1 136 ? 11.775 2.343 -16.477 1.00 86.88 136 ARG A C 1
ATOM 1104 O O . ARG A 1 136 ? 10.920 2.662 -15.656 1.00 86.88 136 ARG A O 1
ATOM 1111 N N . TRP A 1 137 ? 11.988 3.048 -17.593 1.00 88.25 137 TRP A N 1
ATOM 1112 C CA . TRP A 1 137 ? 11.193 4.235 -17.940 1.00 88.25 137 TRP A CA 1
ATOM 1113 C C . TRP A 1 137 ? 9.712 3.910 -18.137 1.00 88.25 137 TRP A C 1
ATOM 1115 O O . TRP A 1 137 ? 8.864 4.616 -17.597 1.00 88.25 137 TRP A O 1
ATOM 1125 N N . ALA A 1 138 ? 9.390 2.827 -18.851 1.00 90.44 138 ALA A N 1
ATOM 1126 C CA . ALA A 1 138 ? 8.006 2.397 -19.049 1.00 90.44 138 ALA A CA 1
ATOM 1127 C C . ALA A 1 138 ? 7.294 2.138 -17.709 1.00 90.44 138 ALA A C 1
ATOM 1129 O O . ALA A 1 138 ? 6.178 2.619 -17.480 1.00 90.44 138 ALA A O 1
ATOM 1130 N N . VAL A 1 139 ? 7.968 1.445 -16.787 1.00 91.62 139 VAL A N 1
ATOM 1131 C CA . VAL A 1 139 ? 7.453 1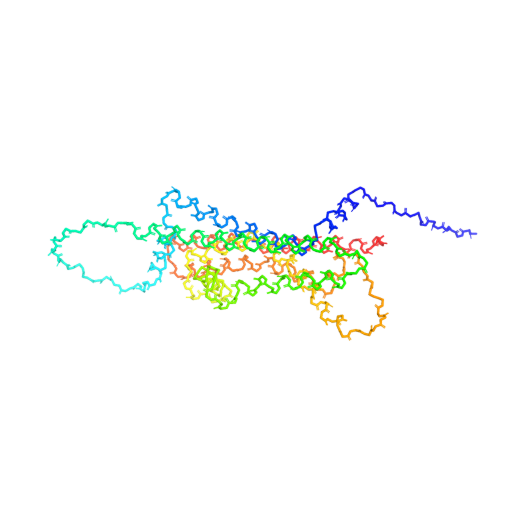.200 -15.434 1.00 91.62 139 VAL A CA 1
ATOM 1132 C C . VAL A 1 139 ? 7.305 2.506 -14.652 1.00 91.62 139 VAL A C 1
ATOM 1134 O O . VAL A 1 139 ? 6.246 2.743 -14.075 1.00 91.62 139 VAL A O 1
ATOM 1137 N N . LEU A 1 140 ? 8.323 3.372 -14.641 1.00 91.00 140 LEU A N 1
ATOM 1138 C CA . LEU A 1 140 ? 8.289 4.642 -13.912 1.00 91.00 140 LEU A CA 1
ATOM 1139 C C . LEU A 1 140 ? 7.124 5.523 -14.374 1.00 91.00 140 LEU A C 1
ATOM 1141 O O . LEU A 1 140 ? 6.359 6.011 -13.544 1.00 91.00 140 LEU A O 1
ATOM 1145 N N . LEU A 1 141 ? 6.949 5.681 -15.689 1.00 92.12 141 LEU A N 1
ATOM 1146 C CA . LEU A 1 141 ? 5.834 6.433 -16.267 1.00 92.12 141 LEU A CA 1
ATOM 1147 C C . LEU A 1 141 ? 4.486 5.846 -15.847 1.00 92.12 141 LEU A C 1
ATOM 1149 O O . LEU A 1 141 ? 3.564 6.592 -15.528 1.00 92.12 141 LEU A O 1
ATOM 1153 N N . THR A 1 142 ? 4.389 4.519 -15.781 1.00 93.38 142 THR A N 1
ATOM 1154 C CA . THR A 1 142 ? 3.183 3.830 -15.310 1.00 93.38 142 THR A CA 1
ATOM 1155 C C . THR A 1 142 ? 2.915 4.130 -13.838 1.00 93.38 142 THR A C 1
ATOM 1157 O O . THR A 1 142 ? 1.807 4.524 -13.491 1.00 93.38 142 THR A O 1
ATOM 1160 N N . VAL A 1 143 ? 3.921 4.012 -12.967 1.00 93.00 143 VAL A N 1
ATOM 1161 C CA . VAL A 1 143 ? 3.791 4.327 -11.534 1.00 93.00 143 VAL A CA 1
ATOM 1162 C C . VAL A 1 143 ? 3.379 5.788 -11.333 1.00 93.00 143 VAL A C 1
ATOM 1164 O O . VAL A 1 143 ? 2.437 6.056 -10.590 1.00 93.00 143 VAL A O 1
ATOM 1167 N N . VAL A 1 144 ? 4.028 6.729 -12.024 1.00 92.56 144 VAL A N 1
ATOM 1168 C CA . VAL A 1 144 ? 3.706 8.165 -11.957 1.00 92.56 144 VAL A CA 1
ATOM 1169 C C . VAL A 1 144 ? 2.286 8.434 -12.451 1.00 92.56 144 VAL A C 1
ATOM 1171 O O . VAL A 1 144 ? 1.539 9.153 -11.788 1.00 92.56 144 VAL A O 1
ATOM 1174 N N . PHE A 1 145 ? 1.883 7.828 -13.569 1.00 92.56 145 PHE A N 1
ATOM 1175 C CA . PHE A 1 145 ? 0.528 7.947 -14.102 1.00 92.56 145 PHE A CA 1
ATOM 1176 C C . PHE A 1 145 ? -0.519 7.444 -13.101 1.00 92.56 145 PHE A C 1
ATOM 1178 O O . PHE A 1 145 ? -1.460 8.168 -12.779 1.00 92.56 145 PHE A O 1
ATOM 1185 N N . LEU A 1 146 ? -0.333 6.245 -12.540 1.00 92.75 146 LEU A N 1
ATOM 1186 C CA . LEU A 1 146 ? -1.250 5.667 -11.553 1.00 92.75 146 LEU A CA 1
ATOM 1187 C C . LEU A 1 146 ? -1.308 6.505 -10.269 1.00 92.75 146 LEU A C 1
ATOM 1189 O O . LEU A 1 146 ? -2.397 6.771 -9.759 1.00 92.75 146 LEU A O 1
ATOM 1193 N N . MET A 1 147 ? -0.164 6.982 -9.771 1.00 91.19 147 MET A N 1
ATOM 1194 C CA . MET A 1 147 ? -0.119 7.886 -8.618 1.00 91.19 147 MET A CA 1
ATOM 1195 C C . MET A 1 147 ? -0.831 9.210 -8.911 1.00 91.19 147 MET A C 1
ATOM 1197 O O . MET A 1 147 ? -1.583 9.693 -8.066 1.00 91.19 147 MET A O 1
ATOM 1201 N N . GLY A 1 148 ? -0.679 9.761 -10.117 1.00 91.12 148 GLY A N 1
ATOM 1202 C CA . GLY A 1 148 ? -1.419 10.934 -10.580 1.00 91.12 148 GLY A CA 1
ATOM 1203 C C . GLY A 1 148 ? -2.931 10.699 -10.626 1.00 91.12 148 GLY A C 1
ATOM 1204 O O . GLY A 1 148 ? -3.700 11.567 -10.216 1.00 91.12 148 GLY A O 1
ATOM 1205 N N . LEU A 1 149 ? -3.377 9.509 -11.037 1.00 89.88 149 LEU A N 1
ATOM 1206 C CA . LEU A 1 149 ? -4.793 9.134 -11.006 1.00 89.88 149 LEU A CA 1
ATOM 1207 C C . LEU A 1 149 ? -5.338 8.985 -9.581 1.00 89.88 149 LEU A C 1
ATOM 1209 O O . LEU A 1 149 ? -6.494 9.323 -9.336 1.00 89.88 149 LEU A O 1
ATOM 1213 N N . VAL A 1 150 ? -4.544 8.495 -8.629 1.00 88.88 150 VAL A N 1
ATOM 1214 C CA . VAL A 1 150 ? -4.993 8.295 -7.241 1.00 88.88 150 VAL A CA 1
ATOM 1215 C C . VAL A 1 150 ? -4.954 9.599 -6.440 1.00 88.88 150 VAL A C 1
ATOM 1217 O O . VAL A 1 150 ? -5.939 9.943 -5.790 1.00 88.88 150 VAL A O 1
ATOM 1220 N N . VAL A 1 151 ? -3.843 10.335 -6.506 1.00 90.44 151 VAL A N 1
ATOM 1221 C CA . VAL A 1 151 ? -3.571 11.527 -5.683 1.00 90.44 151 VAL A CA 1
ATOM 1222 C C . VAL A 1 151 ? -4.049 12.819 -6.349 1.00 90.44 151 VAL A C 1
ATOM 1224 O O . VAL A 1 151 ? -4.376 13.788 -5.665 1.00 90.44 151 VAL A O 1
ATOM 1227 N N . GLY A 1 152 ? -4.111 12.851 -7.682 1.00 87.81 152 GLY A N 1
ATOM 1228 C CA . GLY A 1 152 ? -4.374 14.070 -8.438 1.00 87.81 152 GLY A CA 1
ATOM 1229 C C . GLY A 1 152 ? -5.736 14.705 -8.117 1.00 87.81 152 GLY A C 1
ATOM 1230 O O . GLY A 1 152 ? -6.746 13.996 -8.025 1.00 87.81 152 GLY A O 1
ATOM 1231 N N . PRO A 1 153 ? -5.813 16.047 -8.022 1.00 86.38 153 PRO A N 1
ATOM 1232 C CA . PRO A 1 153 ? -7.014 16.777 -7.600 1.00 86.38 153 PRO A CA 1
ATOM 1233 C C . PRO A 1 153 ? -8.113 16.856 -8.677 1.00 86.38 153 PRO A C 1
ATOM 1235 O O . PRO A 1 153 ? -9.077 17.610 -8.541 1.00 86.38 153 PRO A O 1
ATOM 1238 N N . TYR A 1 154 ? -7.989 16.099 -9.769 1.00 85.38 154 TYR A N 1
ATOM 1239 C CA . TYR A 1 154 ? -8.930 16.113 -10.885 1.00 85.38 154 TYR A CA 1
ATOM 1240 C C . TYR A 1 154 ? -10.316 15.642 -10.433 1.00 85.38 154 TYR A C 1
ATOM 1242 O O . TYR A 1 154 ? -10.440 14.579 -9.828 1.00 85.38 154 TYR A O 1
ATOM 1250 N N . ARG A 1 155 ? -11.382 16.377 -10.774 1.00 83.44 155 ARG A N 1
ATOM 1251 C CA . ARG A 1 155 ? -12.781 16.030 -10.438 1.00 83.44 155 ARG A CA 1
ATOM 1252 C C . ARG A 1 155 ? -13.361 14.916 -11.329 1.00 83.44 155 ARG A C 1
ATOM 1254 O O . ARG A 1 155 ? -14.509 14.979 -11.750 1.00 83.44 155 ARG A O 1
ATOM 1261 N N . ALA A 1 156 ? -12.562 13.897 -11.618 1.00 81.62 156 ALA A N 1
ATOM 1262 C CA . ALA A 1 156 ? -12.925 12.720 -12.402 1.00 81.62 156 ALA A CA 1
ATOM 1263 C C . ALA A 1 156 ? -12.658 11.439 -11.590 1.00 81.62 156 ALA A C 1
ATOM 1265 O O . ALA A 1 156 ? -12.152 11.513 -10.470 1.00 81.62 156 ALA A O 1
ATOM 1266 N N . LEU A 1 157 ? -13.001 10.266 -12.133 1.00 85.31 157 LEU A N 1
ATOM 1267 C CA . LEU A 1 157 ? -12.561 8.955 -11.621 1.00 85.31 157 LEU A CA 1
ATOM 1268 C C . LEU A 1 157 ? -12.774 8.755 -10.109 1.00 85.31 157 LEU A C 1
ATOM 1270 O O . LEU A 1 157 ? -11.819 8.683 -9.341 1.00 85.31 157 LEU A O 1
ATOM 1274 N N . ALA A 1 158 ? -14.030 8.713 -9.659 1.00 86.62 158 ALA A N 1
ATOM 1275 C CA . ALA A 1 158 ? -14.355 8.493 -8.243 1.00 86.62 158 ALA A CA 1
ATOM 1276 C C . ALA A 1 158 ? -13.677 9.499 -7.278 1.00 86.62 158 ALA A C 1
ATOM 1278 O O . ALA A 1 158 ? -13.219 9.139 -6.195 1.00 86.62 158 ALA A O 1
ATOM 1279 N N . TYR A 1 159 ? -13.587 10.778 -7.674 1.00 88.56 159 TYR A N 1
ATOM 1280 C CA . TYR A 1 159 ? -12.984 11.854 -6.872 1.00 88.56 159 TYR A CA 1
ATOM 1281 C C . TYR A 1 159 ? -13.399 11.870 -5.383 1.00 88.56 159 TYR A C 1
ATOM 1283 O O . TYR A 1 159 ? -12.504 11.908 -4.534 1.00 88.56 159 TYR A O 1
ATOM 1291 N N . PRO A 1 160 ? -14.700 11.829 -5.008 1.00 86.44 160 PRO A N 1
ATOM 1292 C CA . PRO A 1 160 ? -15.063 11.895 -3.594 1.00 86.44 160 PRO A CA 1
ATOM 1293 C C . PRO A 1 160 ? -14.604 10.655 -2.820 1.00 86.44 160 PRO A C 1
ATOM 1295 O O . PRO A 1 160 ? -14.301 10.757 -1.633 1.00 86.44 160 PRO A O 1
ATOM 1298 N N . GLU A 1 161 ? -14.530 9.494 -3.467 1.00 87.25 161 GLU A N 1
ATOM 1299 C CA . GLU A 1 161 ? -13.987 8.276 -2.877 1.00 87.25 161 GLU A CA 1
ATOM 1300 C C . GLU A 1 161 ? -12.462 8.360 -2.704 1.00 87.25 161 GLU A C 1
ATOM 1302 O O . GLU A 1 161 ? -11.968 8.090 -1.607 1.00 87.25 161 GLU A O 1
ATOM 1307 N N . ARG A 1 162 ? -11.730 8.825 -3.729 1.00 90.50 162 ARG A N 1
ATOM 1308 C CA . ARG A 1 162 ? -10.272 9.040 -3.666 1.00 90.50 162 ARG A CA 1
ATOM 1309 C C . ARG A 1 162 ? -9.891 10.003 -2.547 1.00 90.50 162 ARG A C 1
ATOM 1311 O O . ARG A 1 162 ? -9.035 9.686 -1.729 1.00 90.50 162 ARG A O 1
ATOM 1318 N N . MET A 1 163 ? -10.577 11.140 -2.438 1.00 90.44 163 MET A N 1
ATOM 1319 C CA . MET A 1 163 ? -10.266 12.125 -1.401 1.00 90.44 163 MET A CA 1
ATOM 1320 C C . MET A 1 163 ? -10.536 11.581 0.010 1.00 90.44 163 MET A C 1
ATOM 1322 O O . MET A 1 163 ? -9.731 11.780 0.914 1.00 90.44 163 MET A O 1
ATOM 1326 N N . ARG A 1 164 ? -11.622 10.818 0.209 1.00 88.50 164 ARG A N 1
ATOM 1327 C CA . ARG A 1 164 ? -11.893 10.152 1.498 1.00 88.50 164 ARG A CA 1
ATOM 1328 C C . ARG A 1 164 ? -10.804 9.146 1.859 1.00 88.50 164 ARG A C 1
ATOM 1330 O O . ARG A 1 164 ? -10.411 9.103 3.023 1.00 88.50 164 ARG A O 1
ATOM 1337 N N . PHE A 1 165 ? -10.325 8.376 0.882 1.00 90.62 165 PHE A N 1
ATOM 1338 C CA . PHE A 1 165 ? -9.204 7.456 1.061 1.00 90.62 165 PHE A CA 1
ATOM 1339 C C . PHE A 1 165 ? -7.927 8.205 1.465 1.00 90.62 165 PHE A C 1
ATOM 1341 O O . PHE A 1 165 ? -7.336 7.867 2.485 1.00 90.62 165 PHE A O 1
ATOM 1348 N N . LEU A 1 166 ? -7.549 9.268 0.745 1.00 92.81 166 LEU A N 1
ATOM 1349 C CA . LEU A 1 166 ? -6.354 10.066 1.053 1.00 92.81 166 LEU A CA 1
ATOM 1350 C C . LEU A 1 166 ? -6.442 10.739 2.429 1.00 92.81 166 LEU A C 1
ATOM 1352 O O . LEU A 1 166 ? -5.475 10.720 3.186 1.00 92.81 166 LEU A O 1
ATOM 1356 N N . CYS A 1 167 ? -7.607 11.279 2.798 1.00 92.50 167 CYS A N 1
ATOM 1357 C CA . CYS A 1 167 ? -7.820 11.841 4.131 1.00 92.50 167 CYS A CA 1
ATOM 1358 C C . CYS A 1 167 ? -7.723 10.774 5.233 1.00 92.50 167 CYS A C 1
ATOM 1360 O O . CYS A 1 167 ? -7.161 11.048 6.292 1.00 92.50 167 CYS A O 1
ATOM 1362 N N . ALA A 1 168 ? -8.270 9.572 5.013 1.00 91.94 168 ALA A N 1
ATOM 1363 C CA . ALA A 1 168 ? -8.141 8.459 5.956 1.00 91.94 168 ALA A CA 1
ATOM 1364 C C . ALA A 1 168 ? -6.685 8.003 6.087 1.00 91.94 168 ALA A C 1
ATOM 1366 O O . ALA A 1 168 ? -6.186 7.856 7.199 1.00 91.94 168 ALA A O 1
ATOM 1367 N N . LEU A 1 169 ? -5.972 7.877 4.967 1.00 94.56 169 LEU A N 1
ATOM 1368 C CA . LEU A 1 169 ? -4.554 7.544 4.957 1.00 94.56 169 LEU A CA 1
ATOM 1369 C C . LEU A 1 169 ? -3.735 8.596 5.722 1.00 94.56 169 LEU A C 1
ATOM 1371 O O . LEU A 1 169 ? -2.982 8.238 6.621 1.00 94.56 169 LEU A O 1
ATOM 1375 N N . GLY A 1 170 ? -3.951 9.891 5.469 1.00 94.69 170 GLY A N 1
ATOM 1376 C CA . GLY A 1 170 ? -3.286 10.973 6.204 1.00 94.69 170 GLY A CA 1
ATOM 1377 C C . GLY A 1 170 ? -3.538 10.924 7.718 1.00 94.69 170 GLY A C 1
ATOM 1378 O O . GLY A 1 170 ? -2.611 11.091 8.508 1.00 94.69 170 GLY A O 1
ATOM 1379 N N . ARG A 1 171 ? -4.768 10.606 8.142 1.00 94.31 171 ARG A N 1
ATOM 1380 C CA . ARG A 1 171 ? -5.116 10.397 9.561 1.00 94.31 171 ARG A CA 1
ATOM 1381 C C . ARG A 1 171 ? -4.418 9.193 10.195 1.00 94.31 171 ARG A C 1
ATOM 1383 O O . ARG A 1 171 ? -4.151 9.220 11.398 1.00 94.31 171 ARG A O 1
ATOM 1390 N N . ILE A 1 172 ? -4.170 8.133 9.429 1.00 95.50 172 ILE A N 1
ATOM 1391 C CA . ILE A 1 172 ? -3.462 6.934 9.898 1.00 95.50 172 ILE A CA 1
ATOM 1392 C C . ILE A 1 172 ? -1.971 7.227 10.055 1.00 95.50 172 ILE A C 1
ATOM 1394 O O . ILE A 1 172 ? -1.412 6.907 11.108 1.00 95.50 172 ILE A O 1
ATOM 1398 N N . LEU A 1 173 ? -1.376 7.865 9.041 1.00 94.75 173 LEU A N 1
ATOM 1399 C CA . LEU A 1 173 ? 0.043 8.221 8.988 1.00 94.75 173 LEU A CA 1
ATOM 1400 C C . LEU A 1 173 ? 0.434 9.266 10.045 1.00 94.75 173 LEU A C 1
ATOM 1402 O O . LEU A 1 173 ? 1.583 9.296 10.474 1.00 94.75 173 LEU A O 1
ATOM 1406 N N . ASN A 1 174 ? -0.509 10.096 10.500 1.00 94.06 174 ASN A N 1
ATOM 1407 C CA . ASN A 1 174 ? -0.280 11.040 11.590 1.00 94.06 174 ASN A CA 1
ATOM 1408 C C . ASN A 1 174 ? 0.006 10.304 12.924 1.00 94.06 174 ASN A C 1
ATOM 1410 O O . ASN A 1 174 ? -0.865 9.573 13.408 1.00 94.06 174 ASN A O 1
ATOM 1414 N N . PRO A 1 175 ? 1.168 10.509 13.578 1.00 91.06 175 PRO A N 1
ATOM 1415 C CA . PRO A 1 175 ? 1.571 9.754 14.770 1.00 91.06 175 PRO A CA 1
ATOM 1416 C C . PRO A 1 175 ? 0.859 10.155 16.080 1.00 91.06 175 PRO A C 1
ATOM 1418 O O . PRO A 1 175 ? 1.196 9.636 17.142 1.00 91.06 175 PRO A O 1
ATOM 1421 N N . SER A 1 176 ? -0.136 11.046 16.048 1.00 92.56 176 SER A N 1
ATOM 1422 C CA . SER A 1 176 ? -0.812 11.544 17.258 1.00 92.56 176 SER A CA 1
ATOM 1423 C C . SER A 1 176 ? -1.564 10.454 18.040 1.00 92.56 176 SER A C 1
ATOM 1425 O O . SER A 1 176 ? -2.340 9.691 17.470 1.00 92.56 176 SER A O 1
ATOM 1427 N N . LEU A 1 177 ? -1.409 10.414 19.369 1.00 91.75 177 LEU A N 1
ATOM 1428 C CA . LEU A 1 177 ? -2.188 9.539 20.267 1.00 91.75 177 LEU A CA 1
ATOM 1429 C C . LEU A 1 177 ? -3.506 10.163 20.746 1.00 91.75 177 LEU A C 1
ATOM 1431 O O . LEU A 1 177 ? -4.316 9.482 21.369 1.00 91.75 177 LEU A O 1
ATOM 1435 N N . GLN A 1 178 ? -3.728 11.444 20.463 1.00 89.81 178 GLN A N 1
ATOM 1436 C CA . GLN A 1 178 ? -4.909 12.193 20.912 1.00 89.81 178 GLN A CA 1
ATOM 1437 C C . GLN A 1 178 ? -6.024 12.216 19.859 1.00 89.81 178 GLN A C 1
ATOM 1439 O O . GLN A 1 178 ? -7.133 12.672 20.124 1.00 89.81 178 GLN A O 1
ATOM 1444 N N . GLN A 1 179 ? -5.728 11.751 18.647 1.00 87.00 179 GLN A N 1
ATOM 1445 C CA . GLN A 1 179 ? -6.670 11.760 17.540 1.00 87.00 179 GLN A CA 1
ATOM 1446 C C . GLN A 1 179 ? -7.724 10.661 17.708 1.00 87.00 179 GLN A C 1
ATOM 1448 O O . GLN A 1 179 ? -7.381 9.502 17.927 1.00 87.00 179 GLN A O 1
ATOM 1453 N N . ALA A 1 180 ? -8.999 11.005 17.512 1.00 87.25 180 ALA A N 1
ATOM 1454 C CA . ALA A 1 180 ? -10.066 10.013 17.437 1.00 87.25 180 ALA A CA 1
ATOM 1455 C C . ALA A 1 180 ? -9.808 9.014 16.294 1.00 87.25 180 ALA A C 1
ATOM 1457 O O . ALA A 1 180 ? -9.445 9.400 15.178 1.00 87.25 180 ALA A O 1
ATOM 1458 N N . VAL A 1 181 ? -10.017 7.729 16.576 1.00 89.50 181 VAL A N 1
ATOM 1459 C CA . VAL A 1 181 ? -9.862 6.643 15.606 1.00 89.50 181 VAL A CA 1
ATOM 1460 C C . VAL A 1 181 ? -11.227 6.342 15.000 1.00 89.50 181 VAL A C 1
ATOM 1462 O O . VAL A 1 181 ? -12.149 5.944 15.702 1.00 89.50 181 VAL A O 1
ATOM 1465 N N . LEU A 1 182 ? -11.379 6.559 13.692 1.00 88.50 182 LEU A N 1
ATOM 1466 C CA . LEU A 1 182 ? -12.623 6.243 12.994 1.00 88.50 182 LEU A CA 1
ATOM 1467 C C . LEU A 1 182 ? -12.637 4.767 12.581 1.00 88.50 182 LEU A C 1
ATOM 1469 O O . LEU A 1 182 ? -11.600 4.191 12.260 1.00 88.50 182 LEU A O 1
ATOM 1473 N N . PHE A 1 183 ? -13.826 4.174 12.456 1.00 86.06 183 PHE A N 1
ATOM 1474 C CA . PHE A 1 183 ? -13.976 2.787 12.004 1.00 86.06 183 PHE A CA 1
ATOM 1475 C C . PHE A 1 183 ? -13.363 2.569 10.613 1.00 86.06 183 PHE A C 1
ATOM 1477 O O . PHE A 1 183 ? -12.710 1.561 10.366 1.00 86.06 183 PHE A O 1
ATOM 1484 N N . GLY A 1 184 ? -13.506 3.550 9.715 1.00 86.12 184 GLY A N 1
ATOM 1485 C CA . GLY A 1 184 ? -12.847 3.511 8.408 1.00 86.12 184 GLY A CA 1
ATOM 1486 C C . GLY A 1 184 ? -11.316 3.494 8.503 1.00 86.12 184 GLY A C 1
ATOM 1487 O O . GLY A 1 184 ? -10.672 2.825 7.701 1.00 86.12 184 GLY A O 1
ATOM 1488 N N . ASP A 1 185 ? -10.739 4.165 9.506 1.00 92.12 185 ASP A N 1
ATOM 1489 C CA . ASP A 1 185 ? -9.289 4.196 9.727 1.00 92.12 185 ASP A CA 1
ATOM 1490 C C . ASP A 1 185 ? -8.787 2.856 10.289 1.00 92.12 185 ASP A C 1
ATOM 1492 O O . ASP A 1 185 ? -7.672 2.442 9.981 1.00 92.12 185 ASP A O 1
ATOM 1496 N N . VAL A 1 186 ? -9.617 2.164 11.079 1.00 92.31 186 VAL A N 1
ATOM 1497 C CA . VAL A 1 186 ? -9.363 0.793 11.548 1.00 92.31 186 VAL A CA 1
ATOM 1498 C C . VAL A 1 186 ? -9.328 -0.185 10.378 1.00 92.31 186 VAL A C 1
ATOM 1500 O O . VAL A 1 186 ? -8.346 -0.904 10.214 1.00 92.31 186 VAL A O 1
ATOM 1503 N N . VAL A 1 187 ? -10.372 -0.183 9.543 1.00 91.25 187 VAL A N 1
ATOM 1504 C CA . VAL A 1 187 ? -10.471 -1.087 8.386 1.00 91.25 187 VAL A CA 1
ATOM 1505 C C . VAL A 1 187 ? -9.322 -0.842 7.412 1.00 91.25 187 VAL A C 1
ATOM 1507 O O . VAL A 1 187 ? -8.692 -1.792 6.956 1.00 91.25 187 VAL A O 1
ATOM 1510 N N . LEU A 1 188 ? -9.006 0.424 7.121 1.00 92.50 188 LEU A N 1
ATOM 1511 C CA . LEU A 1 188 ? -7.880 0.755 6.255 1.00 92.50 188 LEU A CA 1
ATOM 1512 C C . LEU A 1 188 ? -6.546 0.309 6.874 1.00 92.50 188 LEU A C 1
ATOM 1514 O O . LEU A 1 188 ? -5.729 -0.257 6.159 1.00 92.50 188 LEU A O 1
ATOM 1518 N N . ALA A 1 189 ? -6.329 0.480 8.181 1.00 95.12 189 ALA A N 1
ATOM 1519 C CA . ALA A 1 189 ? -5.118 -0.014 8.839 1.00 95.12 189 ALA A CA 1
ATOM 1520 C C . ALA A 1 189 ? -4.996 -1.550 8.794 1.00 95.12 189 ALA A C 1
ATOM 1522 O O . ALA A 1 189 ? -3.900 -2.059 8.573 1.00 95.12 189 ALA A O 1
ATOM 1523 N N . ASP A 1 190 ? -6.096 -2.293 8.940 1.00 93.94 190 ASP A N 1
ATOM 1524 C CA . ASP A 1 190 ? -6.094 -3.758 8.808 1.00 93.94 190 ASP A CA 1
ATOM 1525 C C . ASP A 1 190 ? -5.841 -4.217 7.353 1.00 93.94 190 ASP A C 1
ATOM 1527 O O . ASP A 1 190 ? -5.196 -5.241 7.111 1.00 93.94 190 ASP A O 1
ATOM 1531 N N . ILE A 1 191 ? -6.263 -3.428 6.359 1.00 93.56 191 ILE A N 1
ATOM 1532 C CA . ILE A 1 191 ? -5.832 -3.630 4.969 1.00 93.56 191 ILE A CA 1
ATOM 1533 C C . ILE A 1 191 ? -4.323 -3.377 4.866 1.00 93.56 191 ILE A C 1
ATOM 1535 O O . ILE A 1 191 ? -3.600 -4.236 4.376 1.00 93.56 191 ILE A O 1
ATOM 1539 N N . LEU A 1 192 ? -3.806 -2.255 5.380 1.00 94.94 192 LEU A N 1
ATOM 1540 C CA . LEU A 1 192 ? -2.370 -1.949 5.314 1.00 94.94 192 LEU A CA 1
ATOM 1541 C C . LEU A 1 192 ? -1.503 -3.046 5.958 1.00 94.94 192 LEU A C 1
ATOM 1543 O O . LEU A 1 192 ? -0.452 -3.375 5.412 1.00 94.94 192 LEU A O 1
ATOM 1547 N N . THR A 1 193 ? -1.930 -3.642 7.079 1.00 95.81 193 THR A N 1
ATOM 1548 C CA . THR A 1 193 ? -1.192 -4.753 7.716 1.00 95.81 193 THR A CA 1
ATOM 1549 C C . THR A 1 193 ? -1.162 -6.002 6.841 1.00 95.81 193 THR A C 1
ATOM 1551 O O . THR A 1 193 ? -0.111 -6.635 6.726 1.00 95.81 193 THR A O 1
ATOM 1554 N N . SER A 1 194 ? -2.256 -6.302 6.137 1.00 93.56 194 SER A N 1
ATOM 1555 C CA . SER A 1 194 ? -2.326 -7.403 5.163 1.00 93.56 194 SER A CA 1
ATOM 1556 C C . SER A 1 194 ? -1.380 -7.196 3.968 1.00 93.56 194 SER A C 1
ATOM 1558 O O . SER A 1 194 ? -0.921 -8.162 3.363 1.00 93.56 194 SER A O 1
ATOM 1560 N N . PHE A 1 195 ? -1.035 -5.942 3.658 1.00 94.50 195 PHE A N 1
ATOM 1561 C CA . PHE A 1 195 ? -0.126 -5.557 2.573 1.00 94.50 195 PHE A CA 1
ATOM 1562 C C . PHE A 1 195 ? 1.309 -5.249 3.042 1.00 94.50 195 PHE A C 1
ATOM 1564 O O . PHE A 1 195 ? 2.117 -4.761 2.255 1.00 94.50 195 PHE A O 1
ATOM 1571 N N . ALA A 1 196 ? 1.681 -5.565 4.289 1.00 95.12 196 ALA A N 1
ATOM 1572 C CA . ALA A 1 196 ? 2.988 -5.202 4.853 1.00 95.12 196 ALA A CA 1
ATOM 1573 C C . ALA A 1 196 ? 4.195 -5.671 4.016 1.00 95.12 196 ALA A C 1
ATOM 1575 O O . ALA A 1 196 ? 5.153 -4.920 3.844 1.00 95.12 196 ALA A O 1
ATOM 1576 N N . ARG A 1 197 ? 4.157 -6.891 3.457 1.00 91.75 197 ARG A N 1
ATOM 1577 C CA . ARG A 1 197 ? 5.221 -7.363 2.548 1.00 91.75 197 ARG A CA 1
ATOM 1578 C C . ARG A 1 197 ? 5.187 -6.681 1.184 1.00 91.75 197 ARG A C 1
ATOM 1580 O O . ARG A 1 197 ? 6.241 -6.350 0.659 1.00 91.75 197 ARG A O 1
ATOM 1587 N N . VAL A 1 198 ? 3.998 -6.376 0.672 1.00 94.19 198 VAL A N 1
ATOM 1588 C CA . VAL A 1 198 ? 3.835 -5.648 -0.595 1.00 94.19 198 VAL A CA 1
ATOM 1589 C C . VAL A 1 198 ? 4.462 -4.256 -0.513 1.00 94.19 198 VAL A C 1
ATOM 1591 O O . VAL A 1 198 ? 5.057 -3.802 -1.482 1.00 94.19 198 VAL A O 1
ATOM 1594 N N . PHE A 1 199 ? 4.402 -3.590 0.647 1.00 93.69 199 PHE A N 1
ATOM 1595 C CA . PHE A 1 199 ? 5.101 -2.318 0.854 1.00 93.69 199 PHE A CA 1
ATOM 1596 C C . PHE A 1 199 ? 6.627 -2.451 0.836 1.00 93.69 199 PHE A C 1
ATOM 1598 O O . PHE A 1 199 ? 7.301 -1.554 0.333 1.00 93.69 199 PHE A O 1
ATOM 1605 N N . ALA A 1 200 ? 7.181 -3.552 1.345 1.00 91.25 200 ALA A N 1
ATOM 1606 C CA . ALA A 1 200 ? 8.621 -3.807 1.289 1.00 91.25 200 ALA A CA 1
ATOM 1607 C C . ALA A 1 200 ? 9.094 -4.023 -0.159 1.00 91.25 200 ALA A C 1
ATOM 1609 O O . ALA A 1 200 ? 10.083 -3.428 -0.586 1.00 91.25 200 ALA A O 1
ATOM 1610 N N . ASP A 1 201 ? 8.326 -4.789 -0.934 1.00 89.88 201 ASP A N 1
ATOM 1611 C CA . ASP A 1 201 ? 8.568 -5.005 -2.363 1.00 89.88 201 ASP A CA 1
ATOM 1612 C C . ASP A 1 201 ? 8.394 -3.709 -3.168 1.00 89.88 201 ASP A C 1
ATOM 1614 O O . ASP A 1 201 ? 9.178 -3.424 -4.075 1.00 89.88 201 ASP A O 1
ATOM 1618 N N . LEU A 1 202 ? 7.405 -2.881 -2.808 1.00 91.06 202 LEU A N 1
ATOM 1619 C CA . LEU A 1 202 ? 7.224 -1.547 -3.380 1.00 91.06 202 LEU A CA 1
ATOM 1620 C C . LEU A 1 202 ? 8.434 -0.656 -3.095 1.00 91.06 202 LEU A C 1
ATOM 1622 O O . LEU A 1 202 ? 8.889 0.044 -3.994 1.00 91.06 202 LEU A O 1
ATOM 1626 N N . PHE A 1 203 ? 8.968 -0.676 -1.872 1.00 91.06 203 PHE A N 1
ATOM 1627 C CA . PHE A 1 203 ? 10.165 0.086 -1.526 1.00 91.06 203 PHE A CA 1
ATOM 1628 C C . PHE A 1 203 ? 11.365 -0.338 -2.384 1.00 91.06 203 PHE A C 1
ATOM 1630 O O . PHE A 1 203 ? 12.039 0.522 -2.949 1.00 91.06 203 PHE A O 1
ATOM 1637 N N . LEU A 1 204 ? 11.591 -1.645 -2.549 1.00 86.88 204 LEU A N 1
ATOM 1638 C CA . LEU A 1 204 ? 12.644 -2.167 -3.427 1.00 86.88 204 LEU A CA 1
ATOM 1639 C C . LEU A 1 204 ? 12.454 -1.721 -4.880 1.00 86.88 204 LEU A C 1
ATOM 1641 O O . LEU A 1 204 ? 13.393 -1.230 -5.504 1.00 86.88 204 LEU A O 1
ATOM 1645 N N . ALA A 1 205 ? 11.232 -1.841 -5.397 1.00 87.38 205 ALA A N 1
ATOM 1646 C CA . ALA A 1 205 ? 10.881 -1.403 -6.740 1.00 87.38 205 ALA A CA 1
ATOM 1647 C C . ALA A 1 205 ? 11.136 0.102 -6.939 1.00 87.38 205 ALA A C 1
ATOM 1649 O O . ALA A 1 205 ? 11.734 0.503 -7.935 1.00 87.38 205 ALA A O 1
ATOM 1650 N N . LEU A 1 206 ? 10.721 0.942 -5.988 1.00 87.88 206 LEU A N 1
ATOM 1651 C CA . LEU A 1 206 ? 10.942 2.388 -6.048 1.00 87.88 206 LEU A CA 1
ATOM 1652 C C . LEU A 1 206 ? 12.423 2.752 -5.925 1.00 87.88 206 LEU A C 1
ATOM 1654 O O . LEU A 1 206 ? 12.869 3.672 -6.606 1.00 87.88 206 LEU A O 1
ATOM 1658 N N . CYS A 1 207 ? 13.189 2.032 -5.106 1.00 86.81 207 CYS A N 1
ATOM 1659 C CA . CYS A 1 207 ? 14.625 2.246 -5.000 1.00 86.81 207 CYS A CA 1
ATOM 1660 C C . CYS A 1 207 ? 15.349 1.915 -6.318 1.00 86.81 207 CYS A C 1
ATOM 1662 O O . CYS A 1 207 ? 16.120 2.748 -6.798 1.00 86.81 207 CYS A O 1
ATOM 1664 N N . ASP A 1 208 ? 15.050 0.780 -6.968 1.00 83.38 208 ASP A N 1
ATOM 1665 C CA . ASP A 1 208 ? 15.632 0.468 -8.286 1.00 83.38 208 ASP A CA 1
ATOM 1666 C C . ASP A 1 208 ? 15.254 1.525 -9.334 1.00 83.38 208 ASP A C 1
ATOM 1668 O O . ASP A 1 208 ? 16.115 2.011 -10.069 1.00 83.38 208 ASP A O 1
ATOM 1672 N N . LEU A 1 209 ? 13.990 1.960 -9.354 1.00 85.12 209 LEU A N 1
ATOM 1673 C CA . LEU A 1 209 ? 13.550 3.023 -10.260 1.00 85.12 209 LEU A CA 1
ATOM 1674 C C . LEU A 1 209 ? 14.217 4.370 -9.949 1.00 85.12 209 LEU A C 1
ATOM 1676 O O . LEU A 1 209 ? 14.480 5.135 -10.872 1.00 85.12 209 LEU A O 1
ATOM 1680 N N . SER A 1 210 ? 14.536 4.672 -8.687 1.00 81.19 210 SER A N 1
ATOM 1681 C CA . SER A 1 210 ? 15.247 5.905 -8.317 1.00 81.19 210 SER A CA 1
ATOM 1682 C C . SER A 1 210 ? 16.680 5.938 -8.857 1.00 81.19 210 SER A C 1
ATOM 1684 O O . SER A 1 210 ? 17.168 6.998 -9.250 1.00 81.19 210 SER A O 1
ATOM 1686 N N . ASN A 1 211 ? 17.309 4.770 -9.015 1.00 73.81 211 ASN A N 1
ATOM 1687 C CA . ASN A 1 211 ? 18.608 4.654 -9.674 1.00 73.81 211 ASN A CA 1
ATOM 1688 C C . ASN A 1 211 ? 18.534 4.942 -11.186 1.00 73.81 211 ASN A C 1
ATOM 1690 O O . ASN A 1 211 ? 19.548 5.221 -11.817 1.00 73.81 211 ASN A O 1
ATOM 1694 N N . LEU A 1 212 ? 17.345 4.953 -11.801 1.00 73.56 212 LEU A N 1
ATOM 1695 C CA . LEU A 1 212 ? 17.192 5.449 -13.173 1.00 73.56 212 LEU A CA 1
ATOM 1696 C C . LEU A 1 212 ? 17.488 6.951 -13.264 1.00 73.56 212 LEU A C 1
ATOM 1698 O O . LEU A 1 212 ? 18.054 7.409 -14.257 1.00 73.56 212 LEU A O 1
ATOM 1702 N N . ALA A 1 213 ? 17.129 7.711 -12.223 1.00 62.53 213 ALA A N 1
ATOM 1703 C CA . ALA A 1 213 ? 17.425 9.134 -12.153 1.00 62.53 213 ALA A CA 1
ATOM 1704 C C . ALA A 1 213 ? 18.934 9.369 -12.037 1.00 62.53 213 ALA A C 1
ATOM 1706 O O . ALA A 1 213 ? 19.439 10.268 -12.695 1.00 62.53 213 ALA A O 1
ATOM 1707 N N . THR A 1 214 ? 19.672 8.536 -11.293 1.00 61.03 214 THR A N 1
ATOM 1708 C CA . THR A 1 214 ? 21.141 8.630 -11.204 1.00 61.03 214 THR A CA 1
ATOM 1709 C C . THR A 1 214 ? 21.833 8.192 -12.501 1.00 61.03 214 THR A C 1
ATOM 1711 O O . THR A 1 214 ? 22.839 8.785 -12.882 1.00 61.03 214 THR A O 1
ATOM 1714 N N . MET A 1 215 ? 21.255 7.248 -13.255 1.00 56.91 215 MET A N 1
ATOM 1715 C CA . MET A 1 215 ? 21.732 6.862 -14.595 1.00 56.91 215 MET A CA 1
ATOM 1716 C C . MET A 1 215 ? 21.576 7.964 -15.649 1.00 56.91 215 MET A C 1
ATOM 1718 O O . MET A 1 215 ? 22.342 7.989 -16.608 1.00 56.91 215 MET A O 1
ATOM 1722 N N . ALA A 1 216 ? 20.612 8.876 -15.495 1.00 57.62 216 ALA A N 1
ATOM 1723 C CA . ALA A 1 216 ? 20.454 10.014 -16.404 1.00 57.62 216 ALA A CA 1
ATOM 1724 C C . ALA A 1 216 ? 21.617 11.023 -16.313 1.00 57.62 216 ALA A C 1
ATOM 1726 O O . ALA A 1 216 ? 21.810 11.797 -17.247 1.00 57.62 216 ALA A O 1
ATOM 1727 N N . TRP A 1 217 ? 22.399 10.978 -15.227 1.00 52.53 217 TRP A N 1
ATOM 1728 C CA . TRP A 1 217 ? 23.558 11.843 -14.970 1.00 52.53 217 TRP A CA 1
ATOM 1729 C C . TRP A 1 217 ? 24.903 11.103 -15.050 1.00 52.53 217 TRP A C 1
ATOM 1731 O O . TRP A 1 217 ? 25.938 11.687 -14.744 1.00 52.53 217 TRP A O 1
ATOM 1741 N N . SER A 1 218 ? 24.903 9.818 -15.417 1.00 51.91 218 SER A N 1
ATOM 1742 C CA . SER A 1 218 ? 26.122 9.011 -15.512 1.00 51.91 218 SER A CA 1
ATOM 1743 C C . SER A 1 218 ? 26.721 9.084 -16.919 1.00 51.91 218 SER A C 1
ATOM 1745 O O . SER A 1 218 ? 25.994 9.027 -17.912 1.00 51.91 218 SER A O 1
ATOM 1747 N N . GLU A 1 219 ? 28.049 9.210 -16.988 1.00 49.78 219 GLU A N 1
ATOM 1748 C CA . GLU A 1 219 ? 28.842 9.234 -18.223 1.00 49.78 219 GLU A CA 1
ATOM 1749 C C . GLU A 1 219 ? 28.475 8.069 -19.173 1.00 49.78 219 GLU A C 1
ATOM 1751 O O . GLU A 1 219 ? 28.336 6.918 -18.730 1.00 49.78 219 GLU A O 1
ATOM 1756 N N . PRO A 1 220 ? 28.346 8.321 -20.490 1.00 47.38 220 PRO A N 1
ATOM 1757 C CA . PRO A 1 220 ? 28.107 7.269 -21.469 1.00 47.38 220 PRO A CA 1
ATOM 1758 C C . PRO A 1 220 ? 29.288 6.286 -21.488 1.00 47.38 220 PRO A C 1
ATOM 1760 O O . PRO A 1 220 ? 30.376 6.609 -21.950 1.00 47.38 220 PRO A O 1
ATOM 1763 N N . GLY A 1 221 ? 29.068 5.066 -20.988 1.00 50.06 221 GLY A N 1
ATOM 1764 C CA . GLY A 1 221 ? 30.081 4.001 -20.962 1.00 50.06 221 GLY A CA 1
ATOM 1765 C C . GLY A 1 221 ? 30.311 3.346 -19.599 1.00 50.06 221 GLY A C 1
ATOM 1766 O O . GLY A 1 221 ? 31.074 2.381 -19.521 1.00 50.06 221 GLY A O 1
ATOM 1767 N N . ALA A 1 222 ? 29.642 3.802 -18.534 1.00 49.94 222 ALA A N 1
ATOM 1768 C CA . ALA A 1 222 ? 29.673 3.104 -17.252 1.00 49.94 222 ALA A CA 1
ATOM 1769 C C . ALA A 1 222 ? 29.126 1.670 -17.410 1.00 49.94 222 ALA A C 1
ATOM 1771 O O . ALA A 1 222 ? 27.934 1.461 -17.652 1.00 49.94 222 ALA A O 1
ATOM 1772 N N . LYS A 1 223 ? 30.006 0.666 -17.286 1.00 41.28 223 LYS A N 1
ATOM 1773 C CA . LYS A 1 223 ? 29.626 -0.752 -17.236 1.00 41.28 223 LYS A CA 1
ATOM 1774 C C . LYS A 1 223 ? 28.892 -1.001 -15.928 1.00 41.28 223 LYS A C 1
ATOM 1776 O O . LYS A 1 223 ? 29.493 -1.291 -14.898 1.00 41.28 223 LYS A O 1
ATOM 1781 N N . PHE A 1 224 ? 27.579 -0.835 -15.963 1.00 47.53 224 PHE A N 1
ATOM 1782 C CA . PHE A 1 224 ? 26.747 -1.148 -14.823 1.00 47.53 224 PHE A CA 1
ATOM 1783 C C . PHE A 1 224 ? 26.564 -2.658 -14.774 1.00 47.53 224 PHE A C 1
ATOM 1785 O O . PHE A 1 224 ? 25.885 -3.242 -15.619 1.00 47.53 224 PHE A O 1
ATOM 1792 N N . HIS A 1 225 ? 27.213 -3.291 -13.802 1.00 39.31 225 HIS A N 1
ATOM 1793 C CA . HIS A 1 225 ? 27.001 -4.699 -13.528 1.00 39.31 225 HIS A CA 1
ATOM 1794 C C . HIS A 1 225 ? 25.529 -4.888 -13.156 1.00 39.31 225 HIS A C 1
ATOM 1796 O O . HIS A 1 225 ? 25.072 -4.463 -12.097 1.00 39.31 225 HIS A O 1
ATOM 1802 N N . THR A 1 226 ? 24.776 -5.524 -14.051 1.00 44.16 226 THR A N 1
ATOM 1803 C CA . THR A 1 226 ? 23.513 -6.186 -13.734 1.00 44.16 226 THR A CA 1
ATOM 1804 C C . THR A 1 226 ? 23.827 -7.366 -12.822 1.00 44.16 226 THR A C 1
ATOM 1806 O O . THR A 1 226 ? 23.780 -8.519 -13.243 1.00 44.16 226 THR A O 1
ATOM 1809 N N . SER A 1 227 ? 24.228 -7.089 -11.583 1.00 38.44 227 SER A N 1
ATOM 1810 C CA . SER A 1 227 ? 24.260 -8.117 -10.551 1.00 38.44 227 SER A CA 1
ATOM 1811 C C . SER A 1 227 ? 22.830 -8.635 -10.361 1.00 38.44 227 SER A C 1
ATOM 1813 O O . SER A 1 227 ? 21.877 -7.862 -10.529 1.00 38.44 227 SER A O 1
ATOM 1815 N N . PRO A 1 228 ? 22.652 -9.931 -10.054 1.00 45.34 228 PRO A N 1
ATOM 1816 C CA . PRO A 1 228 ? 21.337 -10.549 -9.966 1.00 45.34 228 PRO A CA 1
ATOM 1817 C C . PRO A 1 228 ? 20.413 -9.747 -9.033 1.00 45.34 228 PRO A C 1
ATOM 1819 O O . PRO A 1 228 ? 20.878 -9.164 -8.045 1.00 45.34 228 PRO A O 1
ATOM 1822 N N . PRO A 1 229 ? 19.100 -9.708 -9.328 1.00 54.72 229 PRO A N 1
ATOM 1823 C CA . PRO A 1 229 ? 18.168 -8.691 -8.830 1.00 54.72 229 PRO A CA 1
ATOM 1824 C C . PRO A 1 229 ? 17.973 -8.663 -7.304 1.00 54.72 229 PRO A C 1
ATOM 1826 O O . PRO A 1 229 ? 17.337 -7.748 -6.790 1.00 54.72 229 PRO A O 1
ATOM 1829 N N . ILE A 1 230 ? 18.523 -9.633 -6.569 1.00 47.91 230 ILE A N 1
ATOM 1830 C CA . ILE A 1 230 ? 18.386 -9.746 -5.114 1.00 47.91 230 ILE A CA 1
ATOM 1831 C C . ILE A 1 230 ? 19.564 -9.082 -4.377 1.00 47.91 230 ILE A C 1
ATOM 1833 O O . ILE A 1 230 ? 19.329 -8.329 -3.436 1.00 47.91 230 ILE A O 1
ATOM 1837 N N . ASN A 1 231 ? 20.814 -9.272 -4.814 1.00 49.31 231 ASN A N 1
ATOM 1838 C CA . ASN A 1 231 ? 21.991 -8.827 -4.045 1.00 49.31 231 ASN A CA 1
ATOM 1839 C C . ASN A 1 231 ? 22.271 -7.321 -4.197 1.00 49.31 231 ASN A C 1
ATOM 1841 O O . ASN A 1 231 ? 22.675 -6.657 -3.243 1.00 49.31 231 ASN A O 1
ATOM 1845 N N . PHE A 1 232 ? 21.977 -6.758 -5.372 1.00 52.56 232 PHE A N 1
ATOM 1846 C CA . PHE A 1 232 ? 22.232 -5.349 -5.682 1.00 52.56 232 PHE A CA 1
ATOM 1847 C C . PHE A 1 232 ? 21.337 -4.382 -4.884 1.00 52.56 232 PHE A C 1
ATOM 1849 O O . PHE A 1 232 ? 21.821 -3.437 -4.258 1.00 52.56 232 PHE A O 1
ATOM 1856 N N . ALA A 1 233 ? 20.028 -4.651 -4.838 1.00 53.81 233 ALA A N 1
ATOM 1857 C CA . ALA A 1 233 ? 19.076 -3.823 -4.098 1.00 53.81 233 ALA A CA 1
ATOM 1858 C C . ALA A 1 233 ? 19.222 -3.986 -2.573 1.00 53.81 233 ALA A C 1
ATOM 1860 O O . ALA A 1 233 ? 18.998 -3.036 -1.822 1.00 53.81 233 ALA A O 1
ATOM 1861 N N . TYR A 1 234 ? 19.653 -5.163 -2.102 1.00 59.72 234 TYR A N 1
ATOM 1862 C CA . TYR A 1 234 ? 19.849 -5.433 -0.675 1.00 59.72 234 TYR A CA 1
ATOM 1863 C C . TYR A 1 234 ? 20.941 -4.550 -0.050 1.00 59.72 234 TYR A C 1
ATOM 1865 O O . TYR A 1 234 ? 20.767 -4.066 1.072 1.00 59.72 234 TYR A O 1
ATOM 1873 N N . GLN A 1 235 ? 22.032 -4.304 -0.787 1.00 63.59 235 GLN A N 1
ATOM 1874 C CA . GLN A 1 235 ? 23.142 -3.448 -0.358 1.00 63.59 235 GLN A CA 1
ATOM 1875 C C . GLN A 1 235 ? 22.888 -1.959 -0.634 1.00 63.59 235 GLN A C 1
ATOM 1877 O O . GLN A 1 235 ? 23.044 -1.149 0.276 1.00 63.59 235 GLN A O 1
ATOM 1882 N N . GLN A 1 236 ? 22.453 -1.576 -1.840 1.00 67.31 236 GLN A N 1
ATOM 1883 C CA . GLN A 1 236 ? 22.298 -0.153 -2.182 1.00 67.31 236 GLN A CA 1
ATOM 1884 C C . GLN A 1 236 ? 21.109 0.524 -1.497 1.00 67.31 236 GLN A C 1
ATOM 1886 O O . GLN A 1 236 ? 21.198 1.687 -1.114 1.00 67.31 236 GLN A O 1
ATOM 1891 N N . CYS A 1 237 ? 20.003 -0.197 -1.315 1.00 75.88 237 CYS A N 1
ATOM 1892 C CA . CYS A 1 237 ? 18.777 0.366 -0.748 1.00 75.88 237 CYS A CA 1
ATOM 1893 C C . CYS A 1 237 ? 18.686 0.184 0.771 1.00 75.88 237 CYS A C 1
ATOM 1895 O O . CYS A 1 237 ? 17.627 0.428 1.345 1.00 75.88 237 CYS A O 1
ATOM 1897 N N . GLY A 1 238 ? 19.743 -0.315 1.428 1.00 81.00 238 GLY A N 1
ATOM 1898 C CA . GLY A 1 238 ? 19.746 -0.571 2.872 1.00 81.00 238 GLY A CA 1
ATOM 1899 C C . GLY A 1 238 ? 18.633 -1.522 3.330 1.00 81.00 238 GLY A C 1
ATOM 1900 O O . GLY A 1 238 ? 18.153 -1.415 4.462 1.00 81.00 238 GLY A O 1
ATOM 1901 N N . TYR A 1 239 ? 18.188 -2.438 2.459 1.00 83.88 239 TYR A N 1
ATOM 1902 C CA . TYR A 1 239 ? 16.974 -3.231 2.682 1.00 83.88 239 TYR A CA 1
ATOM 1903 C C . TYR A 1 239 ? 17.048 -4.107 3.939 1.00 83.88 239 TYR A C 1
ATOM 1905 O O . TYR A 1 239 ? 16.021 -4.356 4.562 1.00 83.88 239 TYR A O 1
ATOM 1913 N N . ARG A 1 240 ? 18.257 -4.486 4.377 1.00 82.75 240 ARG A N 1
ATOM 1914 C CA . ARG A 1 240 ? 18.505 -5.169 5.664 1.00 82.75 240 ARG A CA 1
ATOM 1915 C C . ARG A 1 240 ? 17.799 -4.522 6.843 1.00 82.75 240 ARG A C 1
ATOM 1917 O O . ARG A 1 240 ? 17.256 -5.213 7.695 1.00 82.75 240 ARG A O 1
ATOM 1924 N N . ILE A 1 241 ? 17.849 -3.195 6.897 1.00 86.69 241 ILE A N 1
ATOM 1925 C CA . ILE A 1 241 ? 17.286 -2.411 7.993 1.00 86.69 241 ILE A CA 1
ATOM 1926 C C . ILE A 1 241 ? 15.936 -1.850 7.556 1.00 86.69 241 ILE A C 1
ATOM 1928 O O . ILE A 1 241 ? 14.951 -1.960 8.281 1.00 86.69 241 ILE A O 1
ATOM 1932 N N . ILE A 1 242 ? 15.862 -1.289 6.347 1.00 89.94 242 ILE A N 1
ATOM 1933 C CA . ILE A 1 242 ? 14.667 -0.576 5.891 1.00 89.94 242 ILE A CA 1
ATOM 1934 C C . ILE A 1 242 ? 13.510 -1.532 5.589 1.00 89.94 242 ILE A C 1
ATOM 1936 O O . ILE A 1 242 ? 12.375 -1.224 5.943 1.00 89.94 242 ILE A O 1
ATOM 1940 N N . GLY A 1 243 ? 13.764 -2.704 5.004 1.00 90.88 243 GLY A N 1
ATOM 1941 C CA . GLY A 1 243 ? 12.728 -3.690 4.686 1.00 90.88 243 GLY A CA 1
ATOM 1942 C C . GLY A 1 243 ? 11.893 -4.072 5.915 1.00 90.88 243 GLY A C 1
ATOM 1943 O O . GLY A 1 243 ? 10.679 -3.848 5.915 1.00 90.88 243 GLY A O 1
ATOM 1944 N N . PRO A 1 244 ? 12.512 -4.567 7.003 1.00 93.56 244 PRO A N 1
ATOM 1945 C CA . PRO A 1 244 ? 11.811 -4.869 8.251 1.00 93.56 244 PRO A CA 1
ATOM 1946 C C . PRO A 1 244 ? 11.067 -3.669 8.853 1.00 93.56 244 PRO A C 1
ATOM 1948 O O . PRO A 1 244 ? 9.964 -3.841 9.373 1.00 93.56 244 PRO A O 1
ATOM 1951 N N . LEU A 1 245 ? 11.613 -2.452 8.750 1.00 95.44 245 LEU A N 1
ATOM 1952 C CA . LEU A 1 245 ? 10.942 -1.232 9.216 1.00 95.44 245 LEU A CA 1
ATOM 1953 C C . LEU A 1 245 ? 9.691 -0.898 8.392 1.00 95.44 245 LEU A C 1
ATOM 1955 O O . LEU A 1 245 ? 8.642 -0.594 8.962 1.00 95.44 245 LEU A O 1
ATOM 1959 N N . VAL A 1 246 ? 9.771 -0.999 7.062 1.00 95.44 246 VAL A N 1
ATOM 1960 C CA . VAL A 1 246 ? 8.631 -0.797 6.151 1.00 95.44 246 VAL A CA 1
ATOM 1961 C C . VAL A 1 246 ? 7.538 -1.829 6.422 1.00 95.44 246 VAL A C 1
ATOM 1963 O O . VAL A 1 246 ? 6.359 -1.491 6.467 1.00 95.44 246 VAL A O 1
ATOM 1966 N N . ILE A 1 247 ? 7.922 -3.076 6.687 1.00 96.00 247 ILE A N 1
ATOM 1967 C CA . ILE A 1 247 ? 6.990 -4.130 7.092 1.00 96.00 247 ILE A CA 1
ATOM 1968 C C . ILE A 1 247 ? 6.337 -3.799 8.436 1.00 96.00 247 ILE A C 1
ATOM 1970 O O . ILE A 1 247 ? 5.140 -4.021 8.609 1.00 96.00 247 ILE A O 1
ATOM 1974 N N . ALA A 1 248 ? 7.118 -3.340 9.413 1.00 97.50 248 ALA A N 1
ATOM 1975 C CA . ALA A 1 248 ? 6.635 -3.046 10.758 1.00 97.50 248 ALA A CA 1
ATOM 1976 C C . ALA A 1 248 ? 5.696 -1.830 10.792 1.00 97.50 248 ALA A C 1
ATOM 1978 O O . ALA A 1 248 ? 4.836 -1.739 11.669 1.00 97.50 248 ALA A O 1
ATOM 1979 N N . MET A 1 249 ? 5.825 -0.914 9.831 1.00 96.69 249 MET A N 1
ATOM 1980 C CA . MET A 1 249 ? 5.091 0.348 9.781 1.00 96.69 249 MET A CA 1
ATOM 1981 C C . MET A 1 249 ? 3.552 0.173 9.840 1.00 96.69 249 MET A C 1
ATOM 1983 O O . MET A 1 249 ? 2.939 0.769 10.730 1.00 96.69 249 MET A O 1
ATOM 1987 N N . PRO A 1 250 ? 2.892 -0.663 9.010 1.00 96.81 250 PRO A N 1
ATOM 1988 C CA . PRO A 1 250 ? 1.456 -0.923 9.146 1.00 96.81 250 PRO A CA 1
ATOM 1989 C C . PRO A 1 250 ? 1.019 -1.427 10.529 1.00 96.81 250 PRO A C 1
ATOM 1991 O O . PRO A 1 250 ? -0.019 -1.006 11.045 1.00 96.81 250 PRO A O 1
ATOM 1994 N N . TYR A 1 251 ? 1.818 -2.295 11.160 1.00 97.75 251 TYR A N 1
ATOM 1995 C CA . TYR A 1 251 ? 1.541 -2.797 12.510 1.00 97.75 251 TYR A CA 1
ATOM 1996 C C . TYR A 1 251 ? 1.665 -1.683 13.553 1.00 97.75 251 TYR A C 1
ATOM 1998 O O . TYR A 1 251 ? 0.845 -1.609 14.468 1.00 97.75 251 TYR A O 1
ATOM 2006 N N . ALA A 1 252 ? 2.622 -0.765 13.379 1.00 97.44 252 ALA A N 1
ATOM 2007 C CA . ALA A 1 252 ? 2.772 0.418 14.223 1.00 97.44 252 ALA A CA 1
ATOM 2008 C C . ALA A 1 252 ? 1.573 1.363 14.136 1.00 97.44 252 ALA A C 1
ATOM 2010 O O . ALA A 1 252 ? 1.119 1.864 15.166 1.00 97.44 252 ALA A O 1
ATOM 2011 N N . PHE A 1 253 ? 0.997 1.558 12.948 1.00 96.94 253 PHE A N 1
ATOM 2012 C CA . PHE A 1 253 ? -0.218 2.360 12.806 1.00 96.94 253 PHE A CA 1
ATOM 2013 C C . PHE A 1 253 ? -1.385 1.775 13.596 1.00 96.94 253 PHE A C 1
ATOM 2015 O O . PHE A 1 253 ? -2.078 2.498 14.315 1.00 96.94 253 PHE A O 1
ATOM 2022 N N . ARG A 1 254 ? -1.585 0.458 13.504 1.00 96.94 254 ARG A N 1
ATOM 2023 C CA . ARG A 1 254 ? -2.678 -0.211 14.207 1.00 96.94 254 ARG A CA 1
ATOM 2024 C C . ARG A 1 254 ? -2.444 -0.265 15.715 1.00 96.94 254 ARG A C 1
ATOM 2026 O O . ARG A 1 254 ? -3.356 0.034 16.483 1.00 96.94 254 ARG A O 1
ATOM 2033 N N . PHE A 1 255 ? -1.211 -0.538 16.137 1.00 97.38 255 PHE A N 1
ATOM 2034 C CA . PHE A 1 255 ? -0.791 -0.436 17.533 1.00 97.38 255 PHE A CA 1
ATOM 2035 C C . PHE A 1 255 ? -1.089 0.956 18.113 1.00 97.38 255 PHE A C 1
ATOM 2037 O O . PHE A 1 255 ? -1.732 1.057 19.159 1.00 97.38 255 PHE A O 1
ATOM 2044 N N . ARG A 1 256 ? -0.712 2.028 17.399 1.00 96.50 256 ARG A N 1
ATOM 2045 C CA . ARG A 1 256 ? -0.996 3.417 17.792 1.00 96.50 256 ARG A CA 1
ATOM 2046 C C . ARG A 1 256 ? -2.492 3.665 17.962 1.00 96.50 256 ARG A C 1
ATOM 2048 O O . ARG A 1 256 ? -2.897 4.239 18.970 1.00 96.50 256 ARG A O 1
ATOM 2055 N N . GLN A 1 257 ? -3.309 3.251 16.992 1.00 95.94 257 GLN A N 1
ATOM 2056 C CA . GLN A 1 257 ? -4.763 3.412 17.059 1.00 95.94 257 GLN A CA 1
ATOM 2057 C C . GLN A 1 257 ? -5.346 2.717 18.296 1.00 95.94 257 GLN A C 1
ATOM 2059 O O . GLN A 1 257 ? -6.087 3.336 19.056 1.00 95.94 257 GLN A O 1
ATOM 2064 N N . CYS A 1 258 ? -4.962 1.460 18.544 1.00 96.25 258 CYS A N 1
ATOM 2065 C CA . CYS A 1 258 ? -5.422 0.719 19.716 1.00 96.25 258 CYS A CA 1
ATOM 2066 C C . CYS A 1 258 ? -4.972 1.373 21.031 1.00 96.25 258 CYS A C 1
ATOM 2068 O O . CYS A 1 258 ? -5.743 1.407 21.990 1.00 96.25 258 CYS A O 1
ATOM 2070 N N . LEU A 1 259 ? -3.758 1.929 21.081 1.00 95.81 259 LEU A N 1
ATOM 2071 C CA . LEU A 1 259 ? -3.271 2.653 22.254 1.00 95.81 259 LEU A CA 1
ATOM 2072 C C . LEU A 1 259 ? -4.053 3.952 22.489 1.00 95.81 259 LEU A C 1
ATOM 2074 O O . LEU A 1 259 ? -4.465 4.215 23.615 1.00 95.81 259 LEU A O 1
ATOM 2078 N N . SER A 1 260 ? -4.306 4.732 21.437 1.00 94.88 260 SER A N 1
ATOM 2079 C CA . SER A 1 260 ? -5.113 5.955 21.510 1.00 94.88 260 SER A CA 1
ATOM 2080 C C . SER A 1 260 ? -6.512 5.678 22.078 1.00 94.88 260 SER A C 1
ATOM 2082 O O . SER A 1 260 ? -6.929 6.310 23.050 1.00 94.88 260 SER A O 1
ATOM 2084 N N . GLU A 1 261 ? -7.201 4.652 21.569 1.00 94.12 261 GLU A N 1
ATOM 2085 C CA . GLU A 1 261 ? -8.516 4.250 22.083 1.00 94.12 261 GLU A CA 1
ATOM 2086 C C . GLU A 1 261 ? -8.454 3.724 23.526 1.00 94.12 261 GLU A C 1
ATOM 2088 O O . GLU A 1 261 ? -9.364 3.977 24.318 1.00 94.12 261 GLU A O 1
ATOM 2093 N N . ALA A 1 262 ? -7.385 3.013 23.900 1.00 94.38 262 ALA A N 1
ATOM 2094 C CA . ALA A 1 262 ? -7.176 2.538 25.267 1.00 94.38 262 ALA A CA 1
ATOM 2095 C C . ALA A 1 262 ? -6.934 3.680 26.266 1.00 94.38 262 ALA A C 1
ATOM 2097 O O . ALA A 1 262 ? -7.300 3.557 27.437 1.00 94.38 262 ALA A O 1
ATOM 2098 N N . LEU A 1 263 ? -6.315 4.778 25.829 1.00 94.06 263 LEU A N 1
ATOM 2099 C CA . LEU A 1 263 ? -6.130 5.980 26.643 1.00 94.06 263 LEU A CA 1
ATOM 2100 C C . LEU A 1 263 ? -7.432 6.781 26.773 1.00 94.06 263 LEU A C 1
ATOM 2102 O O . LEU A 1 263 ? -7.690 7.342 27.833 1.00 94.06 263 LEU A O 1
ATOM 2106 N N . ALA A 1 264 ? -8.267 6.785 25.732 1.00 91.62 264 ALA A N 1
ATOM 2107 C CA . ALA A 1 264 ? -9.560 7.470 25.726 1.00 91.62 264 ALA A CA 1
ATOM 2108 C C . ALA A 1 264 ? -10.698 6.687 26.421 1.00 91.62 264 ALA A C 1
ATOM 2110 O O . ALA A 1 264 ? -11.749 7.257 26.707 1.00 91.62 264 ALA A O 1
ATOM 2111 N N . SER A 1 265 ? -10.515 5.389 26.686 1.00 92.50 265 SER A N 1
ATOM 2112 C CA . SER A 1 265 ? -11.555 4.495 27.223 1.00 92.50 265 SER A CA 1
ATOM 2113 C C . SER A 1 265 ? -11.332 4.110 28.689 1.00 92.50 265 SER A C 1
ATOM 2115 O O . SER A 1 265 ? -10.214 4.128 29.202 1.00 92.50 265 SER A O 1
ATOM 2117 N N . SER A 1 266 ? -12.390 3.641 29.358 1.00 91.62 266 SER A N 1
ATOM 2118 C CA . SER A 1 266 ? -12.341 3.084 30.719 1.00 91.62 266 SER A CA 1
ATOM 2119 C C . SER A 1 266 ? -12.967 1.679 30.796 1.00 91.62 266 SER A C 1
ATOM 2121 O O . SER A 1 266 ? -13.563 1.183 29.834 1.00 91.62 266 SER A O 1
ATOM 2123 N N . GLY A 1 267 ? -12.772 0.987 31.924 1.00 94.25 267 GLY A N 1
ATOM 2124 C CA . GLY A 1 267 ? -13.398 -0.311 32.205 1.00 94.25 267 GLY A CA 1
ATOM 2125 C C . GLY A 1 267 ? -13.094 -1.408 31.174 1.00 94.25 267 GLY A C 1
ATOM 2126 O O . GLY A 1 267 ? -11.944 -1.627 30.787 1.00 94.25 267 GLY A O 1
ATOM 2127 N N . MET A 1 268 ? -14.138 -2.121 30.739 1.00 93.12 268 MET A N 1
ATOM 2128 C CA . MET A 1 268 ? -14.022 -3.258 29.815 1.00 93.12 268 MET A CA 1
ATOM 2129 C C . MET A 1 268 ? -13.557 -2.843 28.412 1.00 93.12 268 MET A C 1
ATOM 2131 O O . MET A 1 268 ? -12.764 -3.549 27.788 1.00 93.12 268 MET A O 1
ATOM 2135 N N . ALA A 1 269 ? -13.998 -1.675 27.930 1.00 88.75 269 ALA A N 1
ATOM 2136 C CA . ALA A 1 269 ? -13.579 -1.151 26.633 1.00 88.75 269 ALA A CA 1
ATOM 2137 C C . ALA A 1 269 ? -12.061 -0.928 26.607 1.00 88.75 269 ALA A C 1
ATOM 2139 O O . ALA A 1 269 ? -11.385 -1.409 25.699 1.00 88.75 269 ALA A O 1
ATOM 2140 N N . ARG A 1 270 ? -11.503 -0.313 27.660 1.00 94.75 270 ARG A N 1
ATOM 2141 C CA . ARG A 1 270 ? -10.051 -0.126 27.807 1.00 94.75 270 ARG A CA 1
ATOM 2142 C C . ARG A 1 270 ? -9.285 -1.443 27.719 1.00 94.75 270 ARG A C 1
ATOM 2144 O O . ARG A 1 270 ? -8.319 -1.534 26.968 1.00 94.75 270 ARG A O 1
ATOM 2151 N N . ARG A 1 271 ? -9.735 -2.475 28.440 1.00 95.88 271 ARG A N 1
ATOM 2152 C CA . ARG A 1 271 ? -9.098 -3.805 28.424 1.00 95.88 271 ARG A CA 1
ATOM 2153 C C . ARG A 1 271 ? -9.078 -4.413 27.022 1.00 95.88 271 ARG A C 1
ATOM 2155 O O . ARG A 1 271 ? -8.051 -4.940 26.610 1.00 95.88 271 ARG A O 1
ATOM 2162 N N . ARG A 1 272 ? -10.172 -4.276 26.266 1.00 95.50 272 ARG A N 1
ATOM 2163 C CA . ARG A 1 272 ? -10.252 -4.730 24.870 1.00 95.50 272 ARG A CA 1
ATOM 2164 C C . ARG A 1 272 ? -9.249 -4.006 23.967 1.00 95.50 272 ARG A C 1
ATOM 2166 O O . ARG A 1 272 ? -8.556 -4.659 23.193 1.00 95.50 272 ARG A O 1
ATOM 2173 N N . HIS A 1 273 ? -9.144 -2.679 24.065 1.00 94.69 273 HIS A N 1
ATOM 2174 C CA . HIS A 1 273 ? -8.195 -1.913 23.246 1.00 94.69 273 HIS A CA 1
ATOM 2175 C C . HIS A 1 273 ? -6.734 -2.215 23.624 1.00 94.69 273 HIS A C 1
ATOM 2177 O O . HIS A 1 273 ? -5.900 -2.342 22.732 1.00 94.69 273 HIS A O 1
ATOM 2183 N N . ILE A 1 274 ? -6.433 -2.447 24.909 1.00 97.31 274 ILE A N 1
ATOM 2184 C CA . ILE A 1 274 ? -5.107 -2.914 25.356 1.00 97.31 274 ILE A CA 1
ATOM 2185 C C . ILE A 1 274 ? -4.791 -4.302 24.789 1.00 97.31 274 ILE A C 1
ATOM 2187 O O . ILE A 1 274 ? -3.705 -4.500 24.252 1.00 97.31 274 ILE A O 1
ATOM 2191 N N . ALA A 1 275 ? -5.730 -5.251 24.856 1.00 97.31 275 ALA A N 1
ATOM 2192 C CA . ALA A 1 275 ? -5.533 -6.586 24.291 1.00 97.31 275 ALA A CA 1
ATOM 2193 C C . ALA A 1 275 ? -5.247 -6.526 22.780 1.00 97.31 275 ALA A C 1
ATOM 2195 O O . ALA A 1 275 ? -4.330 -7.187 22.293 1.00 97.31 275 ALA A O 1
ATOM 2196 N N . ASN A 1 276 ? -5.966 -5.668 22.048 1.00 95.31 276 ASN A N 1
ATOM 2197 C CA . ASN A 1 276 ? -5.688 -5.420 20.634 1.00 95.31 276 ASN A CA 1
ATOM 2198 C C . ASN A 1 276 ? -4.313 -4.770 20.419 1.00 95.31 276 ASN A C 1
ATOM 2200 O O . ASN A 1 276 ? -3.581 -5.198 19.533 1.00 95.31 276 ASN A O 1
ATOM 2204 N N . ALA A 1 277 ? -3.925 -3.782 21.229 1.00 97.25 277 ALA A N 1
ATOM 2205 C CA . ALA A 1 277 ? -2.602 -3.166 21.131 1.00 97.25 277 ALA A CA 1
ATOM 2206 C C . ALA A 1 277 ? -1.490 -4.209 21.328 1.00 97.25 277 ALA A C 1
ATOM 2208 O O . ALA A 1 277 ? -0.577 -4.288 20.512 1.00 97.25 277 ALA A O 1
ATOM 2209 N N . ILE A 1 278 ? -1.610 -5.071 22.342 1.00 97.56 278 ILE A N 1
ATOM 2210 C CA . ILE A 1 278 ? -0.664 -6.168 22.584 1.00 97.56 278 ILE A CA 1
ATOM 2211 C C . ILE A 1 278 ? -0.604 -7.104 21.371 1.00 97.56 278 ILE A C 1
ATOM 2213 O O . ILE A 1 278 ? 0.489 -7.404 20.902 1.00 97.56 278 ILE A O 1
ATOM 2217 N N . LYS A 1 279 ? -1.754 -7.499 20.806 1.00 96.50 279 LYS A N 1
ATOM 2218 C CA . LYS A 1 279 ? -1.818 -8.335 19.594 1.00 96.50 279 LYS A CA 1
ATOM 2219 C C . LYS A 1 279 ? -1.011 -7.749 18.428 1.00 96.50 279 LYS A C 1
ATOM 2221 O O . LYS A 1 279 ? -0.338 -8.496 17.730 1.00 96.50 279 LYS A O 1
ATOM 2226 N N . TYR A 1 280 ? -1.088 -6.444 18.173 1.00 96.31 280 TYR A N 1
ATOM 2227 C CA . TYR A 1 280 ? -0.307 -5.843 17.083 1.00 96.31 280 TYR A CA 1
ATOM 2228 C C . TYR A 1 280 ? 1.159 -5.624 17.478 1.00 96.31 280 TYR A C 1
ATOM 2230 O O . TYR A 1 280 ? 2.042 -5.750 16.633 1.00 96.31 280 TYR A O 1
ATOM 2238 N N . PHE A 1 281 ? 1.441 -5.382 18.761 1.00 97.44 281 PHE A N 1
ATOM 2239 C CA . PHE A 1 281 ? 2.803 -5.241 19.271 1.00 97.44 281 PHE A CA 1
ATOM 2240 C C . PHE A 1 281 ? 3.625 -6.532 19.150 1.00 97.44 281 PHE A C 1
ATOM 2242 O O . PHE A 1 281 ? 4.807 -6.474 18.818 1.00 97.44 281 PHE A O 1
ATOM 2249 N N . THR A 1 282 ? 3.020 -7.711 19.332 1.00 96.88 282 THR A N 1
ATOM 2250 C CA . THR A 1 282 ? 3.732 -8.996 19.180 1.00 96.88 282 THR A CA 1
ATOM 2251 C C . THR A 1 282 ? 4.264 -9.239 17.765 1.00 96.88 282 THR A C 1
ATOM 2253 O O . THR A 1 282 ? 5.134 -10.087 17.585 1.00 96.88 282 THR A O 1
ATOM 2256 N N . SER A 1 283 ? 3.816 -8.476 16.762 1.00 96.06 283 SER A N 1
ATOM 2257 C CA . SER A 1 283 ? 4.353 -8.570 15.400 1.00 96.06 283 SER A CA 1
ATOM 2258 C C . SER A 1 283 ? 5.780 -8.013 15.292 1.00 96.06 283 SER A C 1
ATOM 2260 O O . SER A 1 283 ? 6.567 -8.533 14.506 1.00 96.06 283 SER A O 1
ATOM 2262 N N . PHE A 1 284 ? 6.163 -7.013 16.097 1.00 97.00 284 PHE A N 1
ATOM 2263 C CA . PHE A 1 284 ? 7.508 -6.417 16.051 1.00 97.00 284 PHE A CA 1
ATOM 2264 C C . PHE A 1 284 ? 8.648 -7.406 16.339 1.00 97.00 284 PHE A C 1
ATOM 2266 O O . PHE A 1 284 ? 9.560 -7.482 15.513 1.00 97.00 284 PHE A O 1
ATOM 2273 N N . PRO A 1 285 ? 8.632 -8.192 17.437 1.00 97.00 285 PRO A N 1
ATOM 2274 C CA . PRO A 1 285 ? 9.691 -9.168 17.683 1.00 97.00 285 PRO A CA 1
ATOM 2275 C C . PRO A 1 285 ? 9.735 -10.252 16.602 1.00 97.00 285 PRO A C 1
ATOM 2277 O O . PRO A 1 285 ? 10.820 -10.642 16.189 1.00 97.00 285 PRO A O 1
ATOM 2280 N N . VAL A 1 286 ? 8.584 -10.692 16.080 1.00 96.19 286 VAL A N 1
ATOM 2281 C CA . VAL A 1 286 ? 8.532 -11.677 14.984 1.00 96.19 286 VAL A CA 1
ATOM 2282 C C . VAL A 1 286 ? 9.177 -11.122 13.713 1.00 96.19 286 VAL A C 1
ATOM 2284 O O . VAL A 1 286 ? 9.963 -11.812 13.067 1.00 96.19 286 VAL A O 1
ATOM 2287 N N . ILE A 1 287 ? 8.893 -9.864 13.365 1.00 95.88 287 ILE A N 1
ATOM 2288 C CA . ILE A 1 287 ? 9.517 -9.189 12.221 1.00 95.88 287 ILE A CA 1
ATOM 2289 C C . ILE A 1 287 ? 11.028 -9.059 12.434 1.00 95.88 287 ILE A C 1
ATOM 2291 O O . ILE A 1 287 ? 11.787 -9.362 11.516 1.00 95.88 287 ILE A O 1
ATOM 2295 N N . GLY A 1 288 ? 11.464 -8.663 13.633 1.00 94.88 288 GLY A N 1
ATOM 2296 C CA . GLY A 1 288 ? 12.882 -8.548 13.978 1.00 94.88 288 GLY A CA 1
ATOM 2297 C C . GLY A 1 288 ? 13.625 -9.882 13.883 1.00 94.88 288 GLY A C 1
ATOM 2298 O O . GLY A 1 288 ? 14.671 -9.956 13.246 1.00 94.88 288 GLY A O 1
ATOM 2299 N N . LEU A 1 289 ? 13.057 -10.956 14.438 1.00 95.31 289 LEU A N 1
ATOM 2300 C CA . LEU A 1 289 ? 13.631 -12.303 14.353 1.00 95.31 289 LEU A CA 1
ATOM 2301 C C . LEU A 1 289 ? 13.668 -12.819 12.910 1.00 95.31 289 LEU A C 1
ATOM 2303 O O . LEU A 1 289 ? 14.675 -13.379 12.487 1.00 95.31 289 LEU A O 1
ATOM 2307 N N . SER A 1 290 ? 12.609 -12.584 12.132 1.00 92.12 290 SER A N 1
ATOM 2308 C CA . SER A 1 290 ? 12.567 -12.940 10.709 1.00 92.12 290 SER A CA 1
ATOM 2309 C C . SER A 1 290 ? 13.642 -12.201 9.906 1.00 92.12 290 SER A C 1
ATOM 2311 O O . SER A 1 290 ? 14.304 -12.811 9.069 1.00 92.12 290 SER A O 1
ATOM 2313 N N . ALA A 1 291 ? 13.852 -10.913 10.184 1.00 90.81 291 ALA A N 1
ATOM 2314 C CA . ALA A 1 291 ? 14.914 -10.128 9.566 1.00 90.81 291 ALA A CA 1
ATOM 2315 C C . ALA A 1 291 ? 16.306 -10.640 9.957 1.00 90.81 291 ALA A C 1
ATOM 2317 O O . ALA A 1 291 ? 17.182 -10.767 9.106 1.00 90.81 291 ALA A O 1
ATOM 2318 N N . TYR A 1 292 ? 16.496 -10.988 11.232 1.00 90.56 292 TYR A N 1
ATOM 2319 C CA . TYR A 1 292 ? 17.752 -11.537 11.728 1.00 90.56 292 TYR A CA 1
ATOM 2320 C C . TYR A 1 292 ? 18.078 -12.896 11.095 1.00 90.56 292 TYR A C 1
ATOM 2322 O O . TYR A 1 292 ? 19.205 -13.115 10.661 1.00 90.56 292 TYR A O 1
ATOM 2330 N N . GLN A 1 293 ? 17.087 -13.779 10.944 1.00 91.12 293 GLN A N 1
ATOM 2331 C CA . GLN A 1 293 ? 17.259 -15.051 10.239 1.00 91.12 293 GLN A CA 1
ATOM 2332 C C . GLN A 1 293 ? 17.684 -14.841 8.777 1.00 91.12 293 GLN A C 1
ATOM 2334 O O . GLN A 1 293 ? 18.575 -15.533 8.290 1.00 91.12 293 GLN A O 1
ATOM 2339 N N . GLN A 1 294 ? 17.073 -13.879 8.078 1.00 84.00 294 GLN A N 1
ATOM 2340 C CA . GLN A 1 294 ? 17.456 -13.536 6.703 1.00 84.00 294 GLN A CA 1
ATOM 2341 C C . GLN A 1 294 ? 18.865 -12.945 6.625 1.00 84.00 294 GLN A C 1
ATOM 2343 O O . GLN A 1 294 ? 19.594 -13.231 5.679 1.00 84.00 294 GLN A O 1
ATOM 2348 N N . TYR A 1 295 ? 19.259 -12.150 7.620 1.00 83.75 295 TYR A N 1
ATOM 2349 C CA . TYR A 1 295 ? 20.615 -11.627 7.728 1.00 83.75 295 TYR A CA 1
ATOM 2350 C C . TYR A 1 295 ? 21.647 -12.750 7.894 1.00 83.75 295 TYR A C 1
ATOM 2352 O O . TYR A 1 295 ? 22.610 -12.785 7.135 1.00 83.75 295 TYR A O 1
ATOM 2360 N N . LEU A 1 296 ? 21.414 -13.698 8.808 1.00 85.81 296 LEU A N 1
ATOM 2361 C CA . LEU A 1 296 ? 22.312 -14.840 9.001 1.00 85.81 296 LEU A CA 1
ATOM 2362 C C . LEU A 1 296 ? 22.425 -15.702 7.740 1.00 85.81 296 LEU A C 1
ATOM 2364 O O . LEU A 1 296 ? 23.527 -16.069 7.357 1.00 85.81 296 LEU A O 1
ATOM 2368 N N . ALA A 1 297 ? 21.302 -15.982 7.073 1.00 82.31 297 ALA A N 1
ATOM 2369 C CA . ALA A 1 297 ? 21.298 -16.758 5.833 1.00 82.31 297 ALA A CA 1
ATOM 2370 C C . ALA A 1 297 ? 22.042 -16.057 4.684 1.00 82.31 297 ALA A C 1
ATOM 2372 O O . ALA A 1 297 ? 22.590 -16.722 3.808 1.00 82.31 297 ALA A O 1
ATOM 2373 N N . TRP A 1 298 ? 22.032 -14.722 4.661 1.00 73.12 298 TRP A N 1
ATOM 2374 C CA . TRP A 1 298 ? 22.836 -13.948 3.721 1.00 73.12 298 TRP A CA 1
ATOM 2375 C C . TRP A 1 298 ? 24.328 -14.049 4.063 1.00 73.12 298 TRP A C 1
ATOM 2377 O O . TRP A 1 298 ? 25.119 -14.379 3.190 1.00 73.12 298 TRP A O 1
ATOM 2387 N N . GLU A 1 299 ? 24.694 -13.844 5.329 1.00 73.31 299 GLU A N 1
ATOM 2388 C CA . GLU A 1 299 ? 26.088 -13.898 5.786 1.00 73.31 299 GLU A CA 1
ATOM 2389 C C . GLU A 1 299 ? 26.725 -15.263 5.482 1.00 73.31 299 GLU A C 1
ATOM 2391 O O . GLU A 1 299 ? 27.831 -15.328 4.963 1.00 73.31 299 GLU A O 1
ATOM 2396 N N . THR A 1 300 ? 26.007 -16.366 5.719 1.00 76.00 300 THR A N 1
ATOM 2397 C CA . THR A 1 300 ? 26.522 -17.713 5.428 1.00 76.00 300 THR A CA 1
ATOM 2398 C C . THR A 1 300 ? 26.786 -17.952 3.941 1.00 76.00 300 THR A C 1
ATOM 2400 O O . THR A 1 300 ? 27.738 -18.643 3.610 1.00 76.00 300 THR A O 1
ATOM 2403 N N . ARG A 1 301 ? 25.982 -17.366 3.041 1.00 67.06 301 ARG A N 1
ATOM 2404 C CA . ARG A 1 301 ? 26.188 -17.511 1.587 1.00 67.06 301 ARG A CA 1
ATOM 2405 C C . ARG A 1 301 ? 27.441 -16.784 1.108 1.00 67.06 301 ARG A C 1
ATOM 2407 O O . ARG A 1 301 ? 28.157 -17.310 0.268 1.00 67.06 301 ARG A O 1
ATOM 2414 N N . ASP A 1 302 ? 27.723 -15.619 1.681 1.00 59.78 302 ASP A N 1
ATOM 2415 C CA . ASP A 1 302 ? 28.949 -14.872 1.391 1.00 59.78 302 ASP A CA 1
ATOM 2416 C C . ASP A 1 302 ? 30.204 -15.612 1.897 1.00 59.78 302 ASP A C 1
ATOM 2418 O O . ASP A 1 302 ? 31.262 -15.527 1.274 1.00 59.78 302 ASP A O 1
ATOM 2422 N N . PHE A 1 303 ? 30.096 -16.367 2.999 1.00 53.03 303 PHE A N 1
ATOM 2423 C CA . PHE A 1 303 ? 31.188 -17.204 3.518 1.00 53.03 303 PHE A CA 1
ATOM 2424 C C . PHE A 1 303 ? 31.491 -18.428 2.643 1.00 53.03 303 PHE A C 1
ATOM 2426 O O . PHE A 1 303 ? 32.654 -18.827 2.559 1.00 53.03 303 PHE A O 1
ATOM 2433 N N . ASP A 1 304 ? 30.477 -19.000 1.992 1.00 58.31 304 ASP A N 1
ATOM 2434 C CA . ASP A 1 304 ? 30.630 -20.182 1.135 1.00 58.31 304 ASP A CA 1
ATOM 2435 C C . ASP A 1 304 ? 31.082 -19.840 -0.305 1.00 58.31 304 ASP A C 1
ATOM 2437 O O . ASP 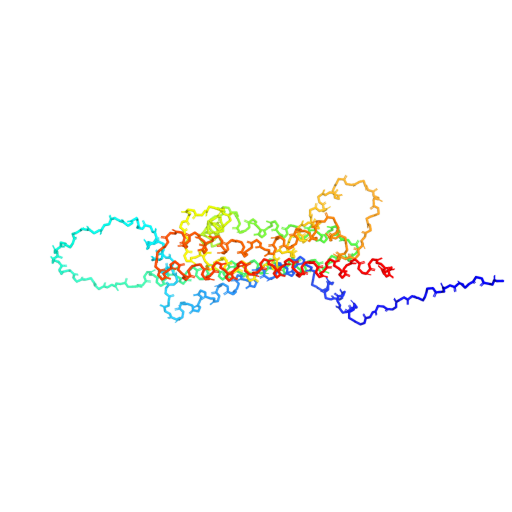A 1 304 ? 31.469 -20.737 -1.052 1.00 58.31 304 ASP A O 1
ATOM 2441 N N . GLY A 1 305 ? 31.144 -18.550 -0.670 1.00 43.44 305 GLY A N 1
ATOM 2442 C CA . GLY A 1 305 ? 31.778 -18.072 -1.906 1.00 43.44 305 GLY A CA 1
ATOM 2443 C C . GLY A 1 305 ? 30.963 -18.240 -3.197 1.00 43.44 305 GLY A C 1
ATOM 2444 O O . GLY A 1 305 ? 31.573 -18.347 -4.263 1.00 43.44 305 GLY A O 1
ATOM 2445 N N . ASP A 1 306 ? 29.628 -18.249 -3.104 1.00 42.31 306 ASP A N 1
ATOM 2446 C CA . ASP A 1 306 ? 28.696 -18.284 -4.251 1.00 42.31 306 ASP A CA 1
ATOM 2447 C C . ASP A 1 306 ? 28.434 -16.900 -4.889 1.00 42.31 306 ASP A C 1
ATOM 2449 O O . ASP A 1 306 ? 28.140 -15.925 -4.153 1.00 42.31 306 ASP A O 1
#

Foldseek 3Di:
DDDDPPPPDPDDDDPVVVVVVVCCLLQPLLLVLLVVVLVLLVVVLVVLVVCVVVVNPPVCQQVVQVVVQPDDPDDPDDPDDDDDDDDDDDPPPPVNVVSVVLSVLSVVLSVVSNVLSVVLSVVLNVDDPVCVLVSLVSSVVSVVVNCCQLVPCDPDRSNVVSVVVVVLVVVLPPLDLQDAQTPVNLVVLVSCLVCLQSQLSVLLSVQVSVVSVVVVVDDPPPPDPPDPSPPVSVPPVVSLPVSLVSSLSSLSSQLSNLSSQLVVDDDPSNVVSVVSSVVSVVVSVVSVVVSVVVVVVVVVVVVVPD

pLDDT: mean 77.85, std 19.82, range [31.41, 97.75]